Protein AF-A0A3B9YS16-F1 (afdb_monomer_lite)

Foldseek 3Di:
DVVLVVLLVVQQPDDAQDKDWDWDFADPDVVLPPPIDTDIDGPDVQPSNNVSNVSSCVLVCVVVCCVVVVRPHHPATAVLVVVVVVLVVDPLVPDAAEAEASELLQHRDPQAGLLDPDPPGDVAGDARDPPPVRHQSCANHAEYEYHHDDDHSPDPVSVVSSQVRCVVRCVRSHHNYYYYRNPD

Structure (mmCIF, N/CA/C/O backbone):
data_AF-A0A3B9YS16-F1
#
_entry.id   AF-A0A3B9YS16-F1
#
loop_
_atom_site.group_PDB
_atom_site.id
_atom_site.type_symbol
_atom_site.label_atom_id
_atom_site.label_alt_id
_atom_site.label_comp_id
_atom_site.label_asym_id
_atom_site.label_entity_id
_atom_site.label_seq_id
_atom_site.pdbx_PDB_ins_code
_atom_site.Cartn_x
_atom_site.Cartn_y
_atom_site.Cartn_z
_atom_site.occupancy
_atom_site.B_iso_or_equiv
_atom_site.auth_seq_id
_atom_site.auth_comp_id
_atom_site.auth_asym_id
_atom_site.auth_atom_id
_atom_site.pdbx_PDB_model_num
ATOM 1 N N . ARG A 1 1 ? -2.461 16.174 -4.207 1.00 59.59 1 ARG A N 1
ATOM 2 C CA . ARG A 1 1 ? -1.212 16.610 -4.890 1.00 59.59 1 ARG A CA 1
ATOM 3 C C . ARG A 1 1 ? 0.029 16.003 -4.230 1.00 59.59 1 ARG A C 1
ATOM 5 O O . ARG A 1 1 ? 0.767 15.328 -4.927 1.00 59.59 1 ARG A O 1
ATOM 12 N N . LYS A 1 2 ? 0.232 16.133 -2.906 1.00 83.25 2 LYS A N 1
ATOM 13 C CA . LYS A 1 2 ? 1.388 15.518 -2.211 1.00 83.25 2 LYS A CA 1
ATOM 14 C C . LYS A 1 2 ? 1.486 13.994 -2.399 1.00 83.25 2 LYS A C 1
ATOM 16 O O . LYS A 1 2 ? 2.542 13.502 -2.783 1.00 83.25 2 LYS A O 1
ATOM 21 N N . VAL A 1 3 ? 0.378 13.265 -2.231 1.00 88.38 3 VAL A N 1
ATOM 22 C CA . VAL A 1 3 ? 0.387 11.797 -2.372 1.00 88.38 3 VAL A CA 1
ATOM 23 C C . VAL A 1 3 ? 0.699 11.335 -3.798 1.00 88.38 3 VAL A C 1
ATOM 25 O O . VAL A 1 3 ? 1.519 10.442 -3.975 1.00 88.38 3 VAL A O 1
ATOM 28 N N . GLY A 1 4 ? 0.143 11.982 -4.828 1.00 89.75 4 GLY A N 1
ATOM 29 C CA . GLY A 1 4 ? 0.457 11.651 -6.225 1.00 89.75 4 GLY A CA 1
ATOM 30 C C . GLY A 1 4 ? 1.929 11.872 -6.574 1.00 89.75 4 GLY A C 1
ATOM 31 O O . GLY A 1 4 ? 2.539 11.031 -7.229 1.00 89.75 4 GLY A O 1
ATOM 32 N N . ALA A 1 5 ? 2.535 12.964 -6.100 1.00 91.06 5 ALA A N 1
ATOM 33 C CA . ALA A 1 5 ? 3.974 13.193 -6.241 1.00 91.06 5 ALA A CA 1
ATOM 34 C C . ALA A 1 5 ? 4.807 12.122 -5.512 1.00 91.06 5 ALA A C 1
ATOM 36 O O . ALA A 1 5 ? 5.794 11.630 -6.057 1.00 91.06 5 ALA A O 1
ATOM 37 N N . ARG A 1 6 ? 4.380 11.696 -4.317 1.00 92.06 6 ARG A N 1
ATOM 38 C CA . ARG A 1 6 ? 5.049 10.623 -3.571 1.00 92.06 6 ARG A CA 1
ATOM 39 C C . ARG A 1 6 ? 4.960 9.277 -4.290 1.00 92.06 6 ARG A C 1
ATOM 41 O O . ARG A 1 6 ? 5.971 8.595 -4.417 1.00 92.06 6 ARG A O 1
ATOM 48 N N . VAL A 1 7 ? 3.787 8.925 -4.821 1.00 93.38 7 VAL A N 1
ATOM 49 C CA . VAL A 1 7 ? 3.594 7.721 -5.647 1.00 93.38 7 VAL A CA 1
ATOM 50 C C . VAL A 1 7 ? 4.485 7.755 -6.887 1.00 93.38 7 VAL A C 1
ATOM 52 O O . VAL A 1 7 ? 5.151 6.761 -7.175 1.00 93.38 7 VAL A O 1
ATOM 55 N N . ARG A 1 8 ? 4.594 8.907 -7.563 1.00 95.25 8 ARG A N 1
ATOM 56 C CA . ARG A 1 8 ? 5.540 9.077 -8.677 1.00 95.25 8 ARG A CA 1
ATOM 57 C C . ARG A 1 8 ? 6.976 8.782 -8.256 1.00 95.25 8 ARG A C 1
ATOM 59 O O . ARG A 1 8 ? 7.640 7.989 -8.913 1.00 95.25 8 ARG A O 1
ATOM 66 N N . GLY A 1 9 ? 7.427 9.368 -7.147 1.00 94.50 9 GLY A N 1
ATOM 67 C CA . GLY A 1 9 ? 8.782 9.168 -6.625 1.00 94.50 9 GLY A CA 1
ATOM 68 C C . GLY A 1 9 ? 9.099 7.718 -6.246 1.00 94.50 9 GLY A C 1
ATOM 69 O O . GLY A 1 9 ? 10.257 7.319 -6.300 1.00 94.50 9 GLY A O 1
ATOM 70 N N . MET A 1 10 ? 8.087 6.912 -5.910 1.00 93.88 10 MET A N 1
ATOM 71 C CA . MET A 1 10 ? 8.267 5.482 -5.632 1.00 93.88 10 MET A CA 1
ATOM 72 C C . MET A 1 10 ? 8.379 4.626 -6.899 1.00 93.88 10 MET A C 1
ATOM 74 O O . MET A 1 10 ? 9.060 3.604 -6.871 1.00 93.88 10 MET A O 1
ATOM 78 N N . ILE A 1 11 ? 7.718 5.020 -7.993 1.00 95.19 11 ILE A N 1
ATOM 79 C CA . ILE A 1 11 ? 7.665 4.240 -9.241 1.00 95.19 11 ILE A CA 1
ATOM 80 C C . ILE A 1 11 ? 8.775 4.647 -10.217 1.00 95.19 11 ILE A C 1
ATOM 82 O 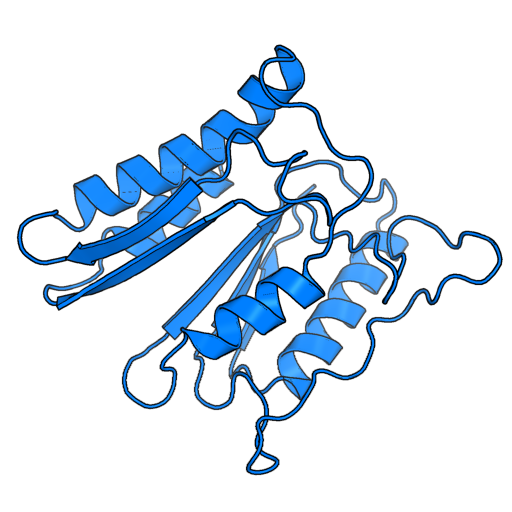O . ILE A 1 11 ? 9.353 3.785 -10.870 1.00 95.19 11 ILE A O 1
ATOM 86 N N . ALA A 1 12 ? 9.106 5.937 -10.300 1.00 94.50 12 ALA A N 1
ATOM 87 C CA . ALA A 1 12 ? 10.110 6.464 -11.225 1.00 94.50 12 ALA A CA 1
ATOM 88 C C . ALA A 1 12 ? 11.493 5.773 -11.163 1.00 94.50 12 ALA A C 1
ATOM 90 O O . ALA A 1 12 ? 12.080 5.589 -12.228 1.00 94.50 12 ALA A O 1
ATOM 91 N N . PRO A 1 13 ? 12.025 5.360 -9.990 1.00 94.31 13 PRO A N 1
ATOM 92 C CA . PRO A 1 13 ? 13.322 4.687 -9.921 1.00 94.31 13 PRO A CA 1
ATOM 93 C C . PRO A 1 13 ? 13.253 3.173 -10.183 1.00 94.31 13 PRO A C 1
ATOM 95 O O . PRO A 1 13 ? 14.278 2.500 -10.077 1.00 94.31 13 PRO A O 1
ATOM 98 N N . LEU A 1 14 ? 12.076 2.603 -10.472 1.00 93.81 14 LEU A N 1
ATOM 99 C CA . LEU A 1 14 ? 11.962 1.170 -10.738 1.00 93.81 14 LEU A CA 1
ATOM 100 C C . LEU A 1 14 ? 12.704 0.790 -12.024 1.00 93.81 14 LEU A C 1
ATOM 102 O O . LEU A 1 14 ? 12.610 1.465 -13.050 1.00 93.81 14 LEU A O 1
ATOM 106 N N . GLY A 1 15 ? 13.435 -0.321 -11.956 1.00 91.31 15 GLY A N 1
ATOM 107 C CA . GLY A 1 15 ? 14.198 -0.840 -13.082 1.00 91.31 15 GLY A CA 1
ATOM 108 C C . GLY A 1 15 ? 13.339 -1.587 -14.112 1.00 91.31 15 GLY A C 1
ATOM 109 O O . GLY A 1 15 ? 12.145 -1.832 -13.904 1.00 91.31 15 GLY A O 1
ATOM 110 N N . PRO A 1 16 ? 13.955 -2.008 -15.229 1.00 88.88 16 PRO A N 1
ATOM 111 C CA . PRO A 1 16 ? 13.309 -2.883 -16.199 1.00 88.88 16 PRO A CA 1
ATOM 112 C C . PRO A 1 16 ? 12.812 -4.185 -15.559 1.00 88.88 16 PRO A C 1
ATOM 114 O O . PRO A 1 16 ? 13.400 -4.676 -14.595 1.00 88.88 16 PRO A O 1
ATOM 117 N N . ARG A 1 17 ? 11.756 -4.779 -16.125 1.00 89.00 17 ARG A N 1
ATOM 118 C CA . ARG A 1 17 ? 1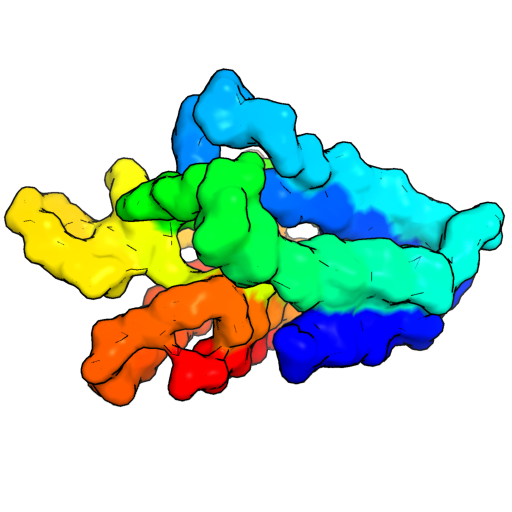1.076 -5.997 -15.638 1.00 89.00 17 ARG A CA 1
ATOM 119 C C . ARG A 1 17 ? 10.374 -5.859 -14.281 1.00 89.00 17 ARG A C 1
ATOM 121 O O . ARG A 1 17 ? 9.737 -6.816 -13.839 1.00 89.00 17 ARG A O 1
ATOM 128 N N . SER A 1 18 ? 10.418 -4.693 -13.634 1.00 92.56 18 SER A N 1
ATOM 129 C CA . SER A 1 18 ? 9.528 -4.401 -12.509 1.00 92.56 18 SER A CA 1
ATOM 130 C C . SER A 1 18 ? 8.061 -4.413 -12.951 1.00 92.56 18 SER A C 1
ATOM 132 O O . SER A 1 18 ? 7.735 -4.255 -14.131 1.00 92.56 18 SER A O 1
ATOM 134 N N . ARG A 1 19 ? 7.160 -4.607 -11.986 1.00 92.44 19 ARG A N 1
ATOM 135 C CA . ARG A 1 19 ? 5.712 -4.615 -12.205 1.00 92.44 19 ARG A CA 1
ATOM 136 C C . ARG A 1 19 ? 5.052 -3.592 -11.295 1.00 92.44 19 ARG A C 1
ATOM 138 O O . ARG A 1 19 ? 5.334 -3.565 -10.101 1.00 92.44 19 ARG A O 1
ATOM 145 N N . VAL A 1 20 ? 4.150 -2.795 -11.855 1.00 93.00 20 VAL A N 1
ATOM 146 C CA . VAL A 1 20 ? 3.278 -1.887 -11.106 1.00 93.00 20 VAL A CA 1
ATOM 147 C C . VAL A 1 20 ? 1.852 -2.399 -11.250 1.00 93.00 20 VAL A C 1
ATOM 149 O O . VAL A 1 20 ? 1.322 -2.453 -12.357 1.00 93.00 20 VAL A O 1
ATOM 152 N N . VAL A 1 21 ? 1.244 -2.802 -10.137 1.00 92.00 21 VAL A N 1
ATOM 153 C CA . VAL A 1 21 ? -0.168 -3.197 -10.091 1.00 92.00 21 VAL A CA 1
ATOM 154 C C . VAL A 1 21 ? -0.955 -2.024 -9.529 1.00 92.00 21 VAL A C 1
ATOM 156 O O . VAL A 1 21 ? -0.729 -1.612 -8.394 1.00 92.00 21 VAL A O 1
ATOM 159 N N . LEU A 1 22 ? -1.844 -1.462 -10.339 1.00 89.81 22 LEU A N 1
ATOM 160 C CA . LEU A 1 22 ? -2.672 -0.319 -9.984 1.00 89.81 22 LEU A CA 1
ATOM 161 C C . LEU A 1 22 ? -4.122 -0.767 -9.940 1.00 89.81 22 LEU A C 1
ATOM 163 O O . LEU A 1 22 ? -4.675 -1.170 -10.964 1.00 89.81 22 LEU A O 1
ATOM 167 N N . ARG A 1 23 ? -4.735 -0.658 -8.764 1.00 87.50 23 ARG A N 1
ATOM 168 C CA . ARG A 1 23 ? -6.127 -1.034 -8.568 1.00 87.50 23 ARG A CA 1
ATOM 169 C C . ARG A 1 23 ? -6.867 -0.003 -7.726 1.00 87.50 23 ARG A C 1
ATOM 171 O O . ARG A 1 23 ? -6.368 0.423 -6.688 1.00 87.50 23 ARG A O 1
ATOM 178 N N . THR A 1 24 ? -8.058 0.385 -8.167 1.00 83.19 24 THR A N 1
ATOM 179 C CA . THR A 1 24 ? -9.014 1.146 -7.350 1.00 83.19 24 THR A CA 1
ATOM 180 C C . THR A 1 24 ? -9.931 0.188 -6.604 1.00 83.19 24 THR A C 1
ATOM 182 O O . THR A 1 24 ? -10.319 -0.844 -7.151 1.00 83.19 24 THR A O 1
ATOM 185 N N . PHE A 1 25 ? -10.332 0.555 -5.396 1.00 78.38 25 PHE A N 1
ATOM 186 C CA . PHE A 1 25 ? -11.276 -0.196 -4.574 1.00 78.38 25 PHE A CA 1
ATOM 187 C C . PHE A 1 25 ? -12.262 0.773 -3.909 1.00 78.38 25 PHE A C 1
ATOM 189 O O . PHE A 1 25 ? -12.099 1.991 -3.998 1.00 78.38 25 PHE A O 1
ATOM 196 N N . GLY A 1 26 ? -13.302 0.226 -3.288 1.00 72.62 26 GLY A N 1
ATOM 197 C CA . GLY A 1 26 ? -14.370 0.992 -2.657 1.00 72.62 26 GLY A CA 1
ATOM 198 C C . GLY A 1 26 ? -15.469 0.056 -2.170 1.00 72.62 26 GLY A C 1
ATOM 199 O O . GLY A 1 26 ? -15.256 -0.692 -1.219 1.00 72.62 26 GLY A O 1
ATOM 200 N N . SER A 1 27 ? -16.608 0.068 -2.865 1.00 60.84 27 SER A N 1
ATOM 201 C CA . SER A 1 27 ? -17.799 -0.710 -2.503 1.00 60.84 27 SER A CA 1
ATOM 202 C C . SER A 1 27 ? -17.628 -2.219 -2.718 1.00 60.84 27 SER A C 1
ATOM 204 O O . SER A 1 27 ? -16.910 -2.660 -3.620 1.00 60.84 27 SER A O 1
ATOM 206 N N . TYR A 1 28 ? -18.356 -2.988 -1.906 1.00 52.62 28 TYR A N 1
ATOM 207 C CA . TYR A 1 28 ? -18.573 -4.432 -2.017 1.00 52.62 28 TYR A CA 1
ATOM 208 C C . TYR A 1 28 ? -19.226 -4.865 -3.333 1.00 52.62 28 TYR A C 1
ATOM 210 O O . TYR A 1 28 ? -18.991 -5.977 -3.804 1.00 52.62 28 TYR A O 1
ATOM 218 N N . ASP A 1 29 ? -20.033 -3.992 -3.936 1.00 54.62 29 ASP A N 1
ATOM 219 C CA . ASP A 1 29 ? -20.723 -4.278 -5.184 1.00 54.62 29 ASP A CA 1
ATOM 220 C C . ASP A 1 29 ? -19.845 -3.889 -6.381 1.00 54.62 29 ASP A C 1
ATOM 222 O O . ASP A 1 29 ? -19.620 -2.715 -6.690 1.00 54.62 29 ASP A O 1
ATOM 226 N N . THR A 1 30 ? -19.352 -4.898 -7.097 1.00 51.69 30 THR A N 1
ATOM 227 C CA . THR A 1 30 ? -18.597 -4.696 -8.342 1.00 51.69 30 THR A CA 1
ATOM 228 C C . THR A 1 30 ? -19.398 -3.932 -9.405 1.00 51.69 30 THR A C 1
ATOM 230 O O . THR A 1 30 ? -18.795 -3.179 -10.171 1.00 51.69 30 THR A O 1
ATOM 233 N N . ALA A 1 31 ? -20.737 -4.017 -9.401 1.00 52.97 31 ALA A N 1
ATOM 234 C CA . ALA A 1 31 ? -21.610 -3.230 -10.271 1.00 52.97 31 ALA A CA 1
ATOM 235 C C . ALA A 1 31 ? -21.729 -1.759 -9.829 1.00 52.97 31 ALA A C 1
ATOM 237 O O . ALA A 1 31 ? -22.012 -0.895 -10.661 1.00 52.97 31 ALA A O 1
ATOM 238 N N . ALA A 1 32 ? -21.450 -1.447 -8.558 1.00 52.78 32 ALA A N 1
ATOM 239 C CA . ALA A 1 32 ? -21.312 -0.080 -8.050 1.00 52.78 32 ALA A CA 1
ATOM 240 C C . ALA A 1 32 ? -19.917 0.518 -8.328 1.00 52.78 32 ALA A C 1
ATOM 242 O O . ALA A 1 32 ? -19.755 1.742 -8.336 1.00 52.78 32 ALA A O 1
ATOM 243 N N . ASN A 1 33 ? -18.923 -0.324 -8.635 1.00 54.84 33 ASN A N 1
ATOM 244 C CA . ASN A 1 33 ? -17.571 0.066 -9.042 1.00 54.84 33 ASN A CA 1
ATOM 245 C C . ASN A 1 33 ? -17.437 0.183 -10.575 1.00 54.84 33 ASN A C 1
ATOM 247 O O . ASN A 1 33 ? -16.446 -0.257 -11.156 1.00 54.84 33 ASN A O 1
ATOM 251 N N . GLN A 1 34 ? -18.397 0.830 -11.251 1.00 51.44 34 GLN A N 1
ATOM 252 C CA . GLN A 1 34 ? -18.437 0.968 -12.726 1.00 51.44 34 GLN A CA 1
ATOM 253 C C . GLN A 1 34 ? -17.207 1.655 -13.353 1.00 51.44 34 GLN A C 1
ATOM 255 O O . GLN A 1 34 ? -17.083 1.730 -14.573 1.00 51.44 34 GLN A O 1
ATOM 260 N N . ARG A 1 35 ? -16.303 2.200 -12.533 1.00 61.47 35 ARG A N 1
ATOM 261 C CA . ARG A 1 35 ? -15.065 2.872 -12.952 1.00 61.47 35 ARG A CA 1
ATOM 262 C C . ARG A 1 35 ? -13.820 2.250 -12.315 1.00 61.47 35 ARG A C 1
ATOM 264 O O . ARG A 1 35 ? -12.840 2.953 -12.078 1.00 61.47 35 ARG A O 1
ATOM 271 N N . GLY A 1 36 ? -13.880 0.951 -12.021 1.00 67.12 36 GLY A N 1
ATOM 272 C CA . GLY A 1 36 ? -12.751 0.181 -11.520 1.00 67.12 36 GLY A CA 1
ATOM 273 C C . GLY A 1 36 ? -11.559 0.262 -12.474 1.00 67.12 36 GLY A C 1
ATOM 274 O O . GLY A 1 36 ? -11.653 -0.106 -13.642 1.00 67.12 36 GLY A O 1
ATOM 275 N N . PHE A 1 37 ? -10.435 0.760 -11.978 1.00 75.88 37 PHE A N 1
ATOM 276 C CA . PHE A 1 37 ? -9.140 0.610 -12.619 1.00 75.88 37 PHE A CA 1
ATOM 277 C C . PHE A 1 37 ? -8.486 -0.638 -12.034 1.00 75.88 37 PHE A C 1
ATOM 279 O O . PHE A 1 37 ? -8.362 -0.731 -10.817 1.00 75.88 37 PHE A O 1
ATOM 286 N N . ASP A 1 38 ? -8.089 -1.586 -12.875 1.00 84.38 38 ASP A N 1
ATOM 287 C CA . ASP A 1 38 ? -7.310 -2.761 -12.477 1.00 84.38 38 ASP A CA 1
ATOM 288 C C . ASP A 1 38 ? -6.315 -3.066 -13.593 1.00 84.38 38 ASP A C 1
ATOM 290 O O . ASP A 1 38 ? -6.695 -3.562 -14.653 1.00 84.38 38 ASP A O 1
ATOM 294 N N . GLN A 1 39 ? -5.064 -2.648 -13.417 1.00 85.62 39 GLN A N 1
ATOM 295 C CA . GLN A 1 39 ? -4.034 -2.732 -14.450 1.00 85.62 39 GLN A CA 1
ATOM 296 C C . GLN A 1 39 ? -2.726 -3.262 -13.874 1.00 85.62 39 GLN A C 1
ATOM 298 O O . GLN A 1 39 ? -2.252 -2.814 -12.829 1.00 85.62 39 GLN A O 1
ATOM 303 N N . VAL A 1 40 ? -2.103 -4.180 -14.612 1.00 90.25 40 VAL A N 1
ATOM 304 C CA . VAL A 1 40 ? -0.749 -4.671 -14.347 1.00 90.25 40 VAL A CA 1
ATOM 305 C C . VAL A 1 40 ? 0.167 -4.128 -15.435 1.00 90.25 40 VAL A C 1
ATOM 307 O O . VAL A 1 40 ? 0.035 -4.481 -16.603 1.00 90.25 40 VAL A O 1
ATOM 310 N N . ILE A 1 41 ? 1.110 -3.280 -15.045 1.00 89.75 41 ILE A N 1
ATOM 311 C CA . ILE A 1 41 ? 2.050 -2.627 -15.951 1.00 89.75 41 ILE A CA 1
ATOM 312 C C . ILE A 1 41 ? 3.423 -3.260 -15.754 1.00 89.75 41 ILE A C 1
ATOM 314 O O . ILE A 1 41 ? 4.025 -3.131 -14.688 1.00 89.75 41 ILE A O 1
ATOM 318 N N . THR A 1 42 ? 3.930 -3.931 -16.784 1.00 90.62 42 THR A N 1
ATOM 319 C CA . THR A 1 42 ? 5.303 -4.447 -16.800 1.00 90.62 42 THR A CA 1
ATOM 320 C C . THR A 1 42 ? 6.231 -3.402 -17.407 1.00 90.62 42 THR A C 1
ATOM 322 O O . THR A 1 42 ? 6.020 -2.955 -18.538 1.00 90.62 42 THR A O 1
ATOM 325 N N . LEU A 1 43 ? 7.279 -3.031 -16.672 1.00 88.75 43 LEU A N 1
ATOM 326 C CA . LEU A 1 43 ? 8.235 -2.007 -17.085 1.00 88.75 43 LEU A CA 1
ATOM 327 C C . LEU A 1 43 ? 9.255 -2.585 -18.070 1.00 88.75 43 LEU A C 1
ATOM 329 O O . LEU A 1 43 ? 10.382 -2.903 -17.707 1.00 88.75 43 LEU A O 1
ATOM 333 N N . ASN A 1 44 ? 8.833 -2.762 -19.319 1.00 82.81 44 ASN A N 1
ATOM 334 C CA . ASN A 1 44 ? 9.714 -3.081 -20.444 1.00 82.81 44 ASN A CA 1
ATOM 335 C C . ASN A 1 44 ? 9.547 -2.013 -21.530 1.00 82.81 44 ASN A C 1
ATOM 337 O O . ASN A 1 44 ? 10.387 -1.133 -21.674 1.00 82.81 44 ASN A O 1
ATOM 341 N N . ALA A 1 45 ? 8.417 -2.058 -22.243 1.00 71.69 45 ALA A N 1
ATOM 342 C CA . ALA A 1 45 ? 8.044 -1.062 -23.249 1.00 71.69 45 ALA A CA 1
ATOM 343 C C . ALA A 1 45 ? 7.381 0.183 -22.632 1.00 71.69 45 ALA A C 1
ATOM 345 O O . ALA A 1 45 ? 7.452 1.274 -23.191 1.00 71.69 45 ALA A O 1
ATOM 346 N N . PHE A 1 46 ? 6.746 0.030 -21.466 1.00 84.81 46 PHE A N 1
ATOM 347 C CA . PHE A 1 46 ? 6.205 1.141 -20.694 1.00 84.81 46 PHE A CA 1
ATOM 348 C C . PHE A 1 46 ? 7.262 1.611 -19.695 1.00 84.81 46 PHE A C 1
ATOM 350 O O . PHE A 1 46 ? 7.637 0.865 -18.790 1.00 84.81 46 PHE A O 1
ATOM 357 N N . THR A 1 47 ? 7.788 2.820 -19.883 1.00 89.50 47 THR A N 1
ATOM 358 C CA . THR A 1 47 ? 8.866 3.337 -19.031 1.00 89.50 47 THR A CA 1
ATOM 359 C C . THR A 1 47 ? 8.381 3.543 -17.595 1.00 89.50 47 THR A C 1
ATOM 361 O O . THR A 1 47 ? 7.201 3.817 -17.350 1.00 89.50 47 THR A O 1
ATOM 364 N N . ALA A 1 48 ? 9.303 3.456 -16.633 1.00 91.56 48 ALA A N 1
ATOM 365 C CA . ALA A 1 48 ? 9.014 3.745 -15.229 1.00 91.56 48 ALA A CA 1
ATOM 366 C C . ALA A 1 48 ? 8.406 5.145 -15.046 1.00 91.56 48 ALA A C 1
ATOM 368 O O . ALA A 1 48 ? 7.449 5.307 -14.293 1.00 91.56 48 ALA A O 1
ATOM 369 N N . THR A 1 49 ? 8.886 6.137 -15.802 1.00 93.00 49 THR A N 1
ATOM 370 C CA . THR A 1 49 ? 8.341 7.501 -15.810 1.00 93.00 49 THR A CA 1
ATOM 371 C C . THR A 1 49 ? 6.876 7.536 -16.242 1.00 93.00 49 THR A C 1
ATOM 373 O O . THR A 1 49 ? 6.056 8.146 -15.560 1.00 93.00 49 THR A O 1
ATOM 376 N N . ASN A 1 50 ? 6.507 6.828 -17.315 1.00 93.00 50 ASN A N 1
ATOM 377 C CA . ASN A 1 50 ? 5.116 6.786 -17.772 1.00 93.00 50 ASN A CA 1
ATOM 378 C C . ASN A 1 50 ? 4.206 6.074 -16.754 1.00 93.00 50 ASN A C 1
ATOM 380 O O . ASN A 1 50 ? 3.077 6.510 -16.524 1.00 93.00 50 ASN A O 1
ATOM 384 N N . ALA A 1 51 ? 4.695 5.007 -16.107 1.00 93.44 51 ALA A N 1
ATOM 385 C CA . ALA A 1 51 ? 3.983 4.317 -15.022 1.00 93.44 51 ALA A CA 1
ATOM 386 C C . ALA A 1 51 ? 3.783 5.213 -13.807 1.00 93.44 51 ALA A C 1
ATOM 388 O O . ALA A 1 51 ? 2.678 5.277 -13.265 1.00 93.44 51 ALA A O 1
ATOM 389 N N . ALA A 1 52 ? 4.830 5.937 -13.419 1.00 94.38 52 ALA A N 1
ATOM 390 C CA . ALA A 1 52 ? 4.784 6.905 -12.342 1.00 94.38 52 ALA A CA 1
ATOM 391 C C . ALA A 1 52 ? 3.734 7.980 -12.635 1.00 94.38 52 ALA A C 1
ATOM 393 O O . ALA A 1 52 ? 2.868 8.236 -11.798 1.00 94.38 52 ALA A O 1
ATOM 394 N N . ASP A 1 53 ? 3.764 8.569 -13.831 1.00 93.81 53 ASP A N 1
ATOM 395 C CA . ASP A 1 53 ? 2.834 9.627 -14.214 1.00 93.81 53 ASP A CA 1
ATOM 396 C C . ASP A 1 53 ? 1.386 9.160 -14.264 1.00 93.81 53 ASP A C 1
ATOM 398 O O . ASP A 1 53 ? 0.510 9.861 -13.750 1.00 93.81 53 ASP A O 1
ATOM 402 N N . LEU A 1 54 ? 1.127 7.977 -14.825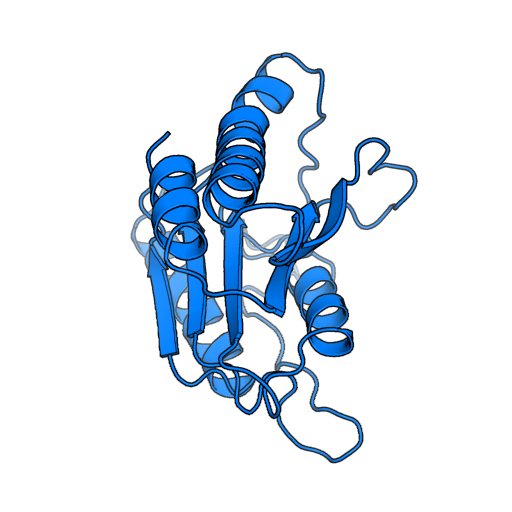 1.00 92.00 54 LEU A N 1
ATOM 403 C CA . LEU A 1 54 ? -0.204 7.379 -14.836 1.00 92.00 54 LEU A CA 1
ATOM 404 C C . LEU A 1 54 ? -0.727 7.167 -13.410 1.00 92.00 54 LEU A C 1
ATOM 406 O O . LEU A 1 54 ? -1.820 7.632 -13.083 1.00 92.00 54 LEU A O 1
ATOM 410 N N . ALA A 1 55 ? 0.067 6.526 -12.547 1.00 92.38 55 ALA A N 1
ATOM 411 C CA . ALA A 1 55 ? -0.307 6.263 -11.160 1.00 92.38 55 ALA A CA 1
ATOM 412 C C . ALA A 1 55 ? -0.539 7.561 -10.372 1.00 92.38 55 ALA A C 1
ATOM 414 O O . ALA A 1 55 ? -1.550 7.713 -9.687 1.00 92.38 55 ALA A O 1
ATOM 415 N N . GLY A 1 56 ? 0.369 8.531 -10.506 1.00 92.50 56 GLY A N 1
ATOM 416 C CA . GLY A 1 56 ? 0.271 9.819 -9.829 1.00 92.50 56 GLY A CA 1
ATOM 417 C C . GLY A 1 56 ? -0.942 10.633 -10.276 1.00 92.50 56 GLY A C 1
ATOM 418 O O . GLY A 1 56 ? -1.625 11.215 -9.434 1.00 92.50 56 GLY A O 1
ATOM 419 N N . ARG A 1 57 ? -1.251 10.642 -11.583 1.00 90.50 57 ARG A N 1
ATOM 420 C CA . ARG A 1 57 ? -2.445 11.310 -12.129 1.00 90.50 57 ARG A CA 1
ATOM 421 C C . ARG A 1 57 ? -3.728 10.638 -11.667 1.00 90.50 57 ARG A C 1
ATOM 423 O O . ARG A 1 57 ? -4.673 11.347 -11.334 1.00 90.50 57 ARG A O 1
ATOM 430 N N . LEU A 1 58 ? -3.760 9.304 -11.625 1.00 87.81 58 LEU A N 1
ATOM 431 C CA . LEU A 1 58 ? -4.903 8.558 -11.103 1.00 87.81 58 LEU A CA 1
ATOM 432 C C . LEU A 1 58 ? -5.177 8.978 -9.655 1.00 87.81 58 LEU A C 1
ATOM 434 O O . LEU A 1 58 ? -6.260 9.472 -9.355 1.00 87.81 58 LEU A O 1
ATOM 438 N N . VAL A 1 59 ? -4.156 8.895 -8.801 1.00 88.62 59 VAL A N 1
ATOM 439 C CA . VAL A 1 59 ? -4.196 9.289 -7.386 1.00 88.62 59 VAL A CA 1
ATOM 440 C C . VAL A 1 59 ? -4.641 10.745 -7.187 1.00 88.62 59 VAL A C 1
ATOM 442 O O . VAL A 1 59 ? -5.468 11.042 -6.329 1.00 88.62 59 VAL A O 1
ATOM 445 N N . GLU A 1 60 ? -4.118 11.680 -7.981 1.00 87.38 60 GLU A N 1
ATOM 446 C CA . GLU A 1 60 ? -4.492 13.099 -7.907 1.00 87.38 60 GLU A CA 1
ATOM 447 C C . GLU A 1 60 ? -5.891 13.393 -8.443 1.00 87.38 60 GLU A C 1
ATOM 449 O O . GLU A 1 60 ? -6.524 14.356 -8.004 1.00 87.38 60 GLU A O 1
ATOM 454 N N . GLY A 1 61 ? -6.351 12.587 -9.398 1.00 83.88 61 GLY A N 1
ATOM 455 C CA . GLY A 1 61 ? -7.642 12.730 -10.046 1.00 83.88 61 GLY A CA 1
ATOM 456 C C . GLY A 1 61 ? -8.801 12.302 -9.154 1.00 83.88 61 GLY A C 1
ATOM 457 O O . GLY A 1 61 ? -9.852 12.941 -9.219 1.00 83.88 61 GLY A O 1
ATOM 458 N N . VAL A 1 62 ? -8.616 11.291 -8.292 1.00 80.56 62 VAL A N 1
ATOM 459 C CA . VAL A 1 62 ? -9.705 10.714 -7.477 1.00 80.56 62 VAL A CA 1
ATOM 460 C C . VAL A 1 62 ? -10.500 11.784 -6.708 1.00 80.56 62 VAL A C 1
ATOM 462 O O . VAL A 1 62 ? -11.712 11.866 -6.922 1.00 80.56 62 VAL A O 1
ATOM 465 N N . PRO A 1 63 ? -9.890 12.689 -5.910 1.00 77.50 63 PRO A N 1
ATOM 466 C CA . PRO A 1 63 ? -10.664 13.688 -5.166 1.00 77.50 63 PRO A CA 1
ATOM 467 C C . PRO A 1 63 ? -11.448 14.653 -6.066 1.00 77.50 63 PRO A C 1
ATOM 469 O O . PRO A 1 63 ? -12.550 15.083 -5.729 1.00 77.50 63 PRO A O 1
ATOM 472 N N . ALA A 1 64 ? -10.896 15.015 -7.228 1.00 79.75 64 ALA A N 1
ATOM 473 C CA . ALA A 1 64 ? -11.578 15.892 -8.176 1.00 79.75 64 ALA A CA 1
ATOM 474 C C . ALA A 1 64 ? -12.765 15.185 -8.850 1.00 79.75 64 ALA A C 1
ATOM 476 O O . ALA A 1 64 ? -13.826 15.788 -9.019 1.00 79.75 64 ALA A O 1
ATOM 477 N N . LEU A 1 65 ? -12.609 13.906 -9.192 1.00 77.94 65 LEU A N 1
ATOM 478 C CA . LEU A 1 65 ? -13.671 13.087 -9.773 1.00 77.94 65 LEU A CA 1
ATOM 479 C C . LEU A 1 65 ? -14.827 12.881 -8.788 1.00 77.94 65 LEU A C 1
ATOM 481 O O . LEU A 1 65 ? -15.983 12.944 -9.204 1.00 77.94 65 LEU A O 1
ATOM 485 N N . VAL A 1 66 ? -14.527 12.731 -7.494 1.00 77.50 66 VAL A N 1
ATOM 486 C CA . VAL A 1 66 ? -15.541 12.661 -6.432 1.00 77.50 66 VAL A CA 1
ATOM 487 C C . VAL A 1 66 ? -16.273 13.995 -6.266 1.00 77.50 66 VAL A C 1
ATOM 489 O O . VAL A 1 66 ? -17.497 14.038 -6.336 1.00 77.50 66 VAL A O 1
ATOM 492 N N . ARG A 1 67 ? -15.547 15.117 -6.130 1.00 77.81 67 ARG A N 1
ATOM 493 C CA . ARG A 1 67 ? -16.169 16.451 -5.965 1.00 77.81 67 ARG A CA 1
ATOM 494 C C . ARG A 1 67 ? -17.047 16.870 -7.141 1.00 77.81 67 ARG A C 1
ATOM 496 O O . ARG A 1 67 ? -18.017 17.589 -6.949 1.00 77.81 67 ARG A O 1
ATOM 503 N N . THR A 1 68 ? -16.693 16.452 -8.354 1.00 80.06 68 THR A N 1
ATOM 504 C CA . THR A 1 68 ? -17.459 16.767 -9.573 1.00 80.06 68 THR A CA 1
ATOM 505 C C . THR A 1 68 ? -18.625 15.805 -9.814 1.00 80.06 68 THR A C 1
ATOM 507 O O . THR A 1 68 ? -19.272 15.892 -10.853 1.00 80.06 68 THR A O 1
ATOM 510 N N . GLY A 1 69 ? -18.876 14.861 -8.897 1.00 73.62 69 GLY A N 1
ATOM 511 C CA . GLY A 1 69 ? -19.949 13.870 -9.009 1.00 73.62 69 GLY A CA 1
ATOM 512 C C . GLY A 1 69 ? -19.723 12.814 -10.096 1.00 73.62 69 GLY A C 1
ATOM 513 O O . GLY A 1 69 ? -20.574 11.953 -10.302 1.00 73.62 69 GLY A O 1
ATOM 514 N N . LYS A 1 70 ? -18.577 12.843 -10.792 1.00 74.50 70 LYS A N 1
ATOM 515 C CA . LYS A 1 70 ? -18.225 11.844 -11.812 1.00 74.50 70 LYS A CA 1
ATOM 516 C C . LYS A 1 70 ? -17.975 10.478 -11.183 1.00 74.50 70 LYS A C 1
ATOM 518 O O . LYS A 1 70 ? -18.250 9.459 -11.819 1.00 74.50 70 LYS A O 1
ATOM 523 N N . TRP A 1 71 ? -17.414 10.469 -9.975 1.00 73.81 71 TRP A N 1
ATOM 524 C CA . TRP A 1 71 ? -17.286 9.304 -9.105 1.00 73.81 71 TRP A CA 1
ATOM 525 C C . TRP A 1 71 ? -18.153 9.537 -7.871 1.00 73.81 71 TRP A C 1
ATOM 527 O O . TRP A 1 71 ? -18.138 10.622 -7.294 1.00 73.81 71 TRP A O 1
ATOM 537 N N . LYS A 1 72 ? -18.908 8.523 -7.459 1.00 67.75 72 LYS A N 1
ATOM 538 C CA . LYS A 1 72 ? -19.677 8.579 -6.219 1.00 67.75 72 LYS A CA 1
ATOM 539 C C . LYS A 1 72 ? -18.792 8.042 -5.100 1.00 67.75 72 LYS A C 1
ATOM 541 O O . LYS A 1 72 ? -18.340 6.904 -5.192 1.00 67.75 72 LYS A O 1
ATOM 546 N N . ALA A 1 73 ? -18.528 8.858 -4.079 1.00 67.88 73 ALA A N 1
ATOM 547 C CA . ALA A 1 73 ? -17.942 8.342 -2.849 1.00 67.88 73 ALA A CA 1
ATOM 548 C C . ALA A 1 73 ? -18.904 7.298 -2.283 1.00 67.88 73 ALA A C 1
ATOM 550 O O . ALA A 1 73 ? -20.091 7.571 -2.090 1.00 67.88 73 ALA A O 1
ATOM 551 N N . GLN A 1 74 ? -18.394 6.092 -2.093 1.00 63.78 74 GLN A N 1
ATOM 552 C CA . GLN A 1 74 ? -19.116 5.044 -1.403 1.00 63.78 74 GLN A CA 1
ATOM 553 C C . GLN A 1 74 ? -18.797 5.275 0.072 1.00 63.78 74 GLN A C 1
ATOM 555 O O . GLN A 1 74 ? -17.629 5.364 0.431 1.00 63.78 74 GLN A O 1
ATOM 560 N N . ASN A 1 75 ? -19.811 5.465 0.915 1.00 66.06 75 ASN A N 1
ATOM 561 C CA . ASN A 1 75 ? -19.620 5.716 2.352 1.00 66.06 75 ASN A CA 1
ATOM 562 C C . ASN A 1 75 ? -19.186 4.441 3.111 1.00 66.06 75 ASN A C 1
ATOM 564 O O . ASN A 1 75 ? -19.444 4.326 4.302 1.00 66.06 75 ASN A O 1
ATOM 568 N N . GLU A 1 76 ? -18.605 3.481 2.395 1.00 73.00 76 GLU A N 1
ATOM 569 C CA . GLU A 1 76 ? -18.174 2.161 2.835 1.00 73.00 76 GLU A CA 1
ATOM 570 C C . GLU A 1 76 ? -16.893 1.822 2.065 1.00 73.00 76 GLU A C 1
ATOM 572 O O . GLU A 1 76 ? -16.822 2.019 0.844 1.00 73.00 76 GLU A O 1
ATOM 577 N N . THR A 1 77 ? -15.890 1.317 2.780 1.00 81.50 77 THR A N 1
ATOM 578 C CA . THR A 1 77 ? -14.560 1.028 2.241 1.00 81.50 77 THR A CA 1
ATOM 579 C C . THR A 1 77 ? -14.082 -0.311 2.787 1.00 81.50 77 THR A C 1
ATOM 581 O O . THR A 1 77 ? -13.854 -0.452 3.987 1.00 81.50 77 THR A O 1
ATOM 584 N N . ASN A 1 78 ? -13.878 -1.280 1.891 1.00 85.81 78 ASN A N 1
ATOM 585 C CA . ASN A 1 78 ? -13.357 -2.604 2.231 1.00 85.81 78 ASN A CA 1
ATOM 586 C C . ASN A 1 78 ? -11.872 -2.735 1.841 1.00 85.81 78 ASN A C 1
ATOM 588 O O . ASN A 1 78 ? -11.522 -3.297 0.795 1.00 85.81 78 ASN A O 1
ATOM 592 N N . ILE A 1 79 ? -10.988 -2.175 2.668 1.00 89.56 79 ILE A N 1
ATOM 593 C CA . ILE A 1 79 ? -9.531 -2.251 2.508 1.00 89.56 79 ILE A CA 1
ATOM 594 C C . ILE A 1 79 ? -9.057 -3.678 2.788 1.00 89.56 79 ILE A C 1
ATOM 596 O O . ILE A 1 79 ? -8.186 -4.169 2.071 1.00 89.56 79 ILE A O 1
ATOM 600 N N . ILE A 1 80 ? -9.639 -4.384 3.762 1.00 90.38 80 ILE A N 1
ATOM 601 C CA . ILE A 1 80 ? -9.251 -5.772 4.070 1.00 90.38 80 ILE A CA 1
ATOM 602 C C . ILE A 1 80 ? -9.492 -6.685 2.868 1.00 90.38 80 ILE A C 1
ATOM 604 O O . ILE A 1 80 ? -8.590 -7.398 2.442 1.00 90.38 80 ILE A O 1
ATOM 608 N N . GLY A 1 81 ? -10.678 -6.631 2.264 1.00 87.81 81 GLY A N 1
ATOM 609 C CA . GLY A 1 81 ? -11.005 -7.407 1.069 1.00 87.81 81 GLY A CA 1
ATOM 610 C C . GLY A 1 81 ? -10.137 -7.025 -0.131 1.00 87.81 81 GLY A C 1
ATOM 611 O O . GLY A 1 81 ? -9.761 -7.883 -0.937 1.00 87.81 81 GLY A O 1
ATOM 612 N N . PHE A 1 82 ? -9.758 -5.749 -0.247 1.00 87.94 82 PHE A N 1
ATOM 613 C CA . PHE A 1 82 ? -8.755 -5.324 -1.220 1.00 87.94 82 PHE A CA 1
ATOM 614 C C . PHE A 1 82 ? -7.395 -5.988 -0.955 1.00 87.94 82 PHE A C 1
ATOM 616 O O . PHE A 1 82 ? -6.811 -6.551 -1.885 1.00 87.94 82 PHE A O 1
ATOM 623 N N . LEU A 1 83 ? -6.914 -5.981 0.290 1.00 91.69 83 LEU A N 1
ATOM 624 C CA . LEU A 1 83 ? -5.659 -6.619 0.686 1.00 91.69 83 LEU A CA 1
ATOM 625 C C . LEU A 1 83 ? -5.701 -8.139 0.471 1.00 91.69 83 LEU A C 1
ATOM 627 O O . LEU A 1 83 ? -4.781 -8.670 -0.145 1.00 91.69 83 LEU A O 1
ATOM 631 N N . ASP A 1 84 ? -6.787 -8.823 0.835 1.00 90.06 84 ASP A N 1
ATOM 632 C CA . ASP A 1 84 ? -6.986 -10.258 0.578 1.00 90.06 84 ASP A CA 1
ATOM 633 C C . ASP A 1 84 ? -6.856 -10.581 -0.925 1.00 90.06 84 ASP A C 1
ATOM 635 O O . ASP A 1 84 ? -6.285 -11.597 -1.327 1.00 90.06 84 ASP A O 1
ATOM 639 N N . ASN A 1 85 ? -7.357 -9.701 -1.797 1.00 87.31 85 ASN A N 1
ATOM 640 C CA . ASN A 1 85 ? -7.204 -9.861 -3.241 1.00 87.31 85 ASN A CA 1
ATOM 641 C C . ASN A 1 85 ? -5.794 -9.517 -3.733 1.00 87.31 85 ASN A C 1
ATOM 643 O O . ASN A 1 85 ? -5.314 -10.145 -4.679 1.00 87.31 85 ASN A O 1
ATOM 647 N N . MET A 1 86 ? -5.121 -8.551 -3.108 1.00 88.38 86 MET A N 1
ATOM 648 C CA . MET A 1 86 ? -3.728 -8.231 -3.413 1.00 88.38 86 MET A CA 1
ATOM 649 C C . MET A 1 86 ? -2.781 -9.358 -2.997 1.00 88.38 86 MET A C 1
ATOM 651 O O . MET A 1 86 ? -1.848 -9.657 -3.738 1.00 88.38 86 MET A O 1
ATOM 655 N N . ALA A 1 87 ? -3.043 -10.040 -1.882 1.00 89.38 87 ALA A N 1
ATOM 656 C CA . ALA A 1 87 ? -2.255 -11.182 -1.423 1.00 89.38 87 ALA A CA 1
ATOM 657 C C . ALA A 1 87 ? -2.209 -12.325 -2.454 1.00 89.38 87 ALA A C 1
ATOM 659 O O . ALA A 1 87 ? -1.201 -13.018 -2.562 1.00 89.38 87 ALA A O 1
ATOM 660 N N . LYS A 1 88 ? -3.258 -12.481 -3.275 1.00 86.44 88 LYS A N 1
ATOM 661 C CA . LYS A 1 88 ? -3.315 -13.487 -4.355 1.00 86.44 88 LYS A CA 1
ATOM 662 C C . LYS A 1 88 ? -2.373 -13.184 -5.524 1.00 86.44 88 LYS A C 1
ATOM 664 O O . LYS A 1 88 ? -2.009 -14.094 -6.260 1.00 86.44 88 LYS A O 1
ATOM 669 N N . VAL A 1 89 ? -2.011 -11.915 -5.729 1.00 84.75 89 VAL A N 1
ATOM 670 C CA . VAL A 1 89 ? -1.184 -11.472 -6.869 1.00 84.75 89 VAL A CA 1
ATOM 671 C C . VAL A 1 89 ? 0.202 -10.978 -6.452 1.00 84.75 89 VAL A C 1
ATOM 673 O O . VAL A 1 89 ? 1.104 -10.900 -7.290 1.00 84.75 89 VAL A O 1
ATOM 676 N N . ALA A 1 90 ? 0.388 -10.642 -5.175 1.00 86.19 90 ALA A N 1
ATOM 677 C CA . ALA A 1 90 ? 1.653 -10.190 -4.624 1.00 86.19 90 ALA A CA 1
ATOM 678 C C . ALA A 1 90 ? 2.633 -11.366 -4.500 1.00 86.19 90 ALA A C 1
ATOM 680 O O . ALA A 1 90 ? 2.441 -12.278 -3.701 1.00 86.19 90 ALA A O 1
ATOM 681 N N . ASN A 1 91 ? 3.724 -11.331 -5.268 1.00 84.06 91 ASN A N 1
ATOM 682 C CA . ASN A 1 91 ? 4.789 -12.328 -5.173 1.00 84.06 91 ASN A CA 1
ATOM 683 C C . ASN A 1 91 ? 5.970 -11.789 -4.357 1.00 84.06 91 ASN A C 1
ATOM 685 O O . ASN A 1 91 ? 7.043 -11.486 -4.881 1.00 84.06 91 ASN A O 1
ATOM 689 N N . CYS A 1 92 ? 5.747 -11.670 -3.053 1.00 90.81 92 CYS A N 1
ATOM 690 C CA . CYS A 1 92 ? 6.721 -11.087 -2.139 1.00 90.81 92 CYS A CA 1
ATOM 691 C C . CYS A 1 92 ? 7.950 -11.967 -1.858 1.00 90.81 92 CYS A C 1
ATOM 693 O O . CYS A 1 92 ? 8.919 -11.481 -1.282 1.00 90.81 92 CYS A O 1
ATOM 695 N N . GLY A 1 93 ? 7.931 -13.237 -2.278 1.00 87.06 93 GLY A N 1
ATOM 696 C CA . GLY A 1 93 ? 9.095 -14.126 -2.213 1.00 87.06 93 GLY A CA 1
ATOM 697 C C . GLY A 1 93 ? 10.040 -13.977 -3.408 1.00 87.06 93 GLY A C 1
ATOM 698 O O . GLY A 1 93 ? 11.243 -14.158 -3.254 1.00 87.06 93 GLY A O 1
ATOM 699 N N . ALA A 1 94 ? 9.519 -13.622 -4.588 1.00 88.69 94 ALA A N 1
ATOM 700 C CA . ALA A 1 94 ? 10.322 -13.512 -5.807 1.00 88.69 94 ALA A CA 1
ATOM 701 C C . ALA A 1 94 ? 10.857 -12.099 -6.077 1.00 88.69 94 ALA A C 1
ATOM 703 O O . ALA A 1 94 ? 11.832 -11.945 -6.811 1.00 88.69 94 ALA A O 1
ATOM 704 N N . MET A 1 95 ? 10.208 -11.057 -5.545 1.00 88.00 95 MET A N 1
ATOM 705 C CA . MET A 1 95 ? 10.567 -9.664 -5.822 1.00 88.00 95 MET A CA 1
ATOM 706 C C . MET A 1 95 ? 10.368 -8.774 -4.597 1.00 88.00 95 MET A C 1
ATOM 708 O O . MET A 1 95 ? 9.386 -8.916 -3.863 1.00 88.00 95 MET A O 1
ATOM 712 N N . THR A 1 96 ? 11.250 -7.783 -4.431 1.00 93.19 96 THR A N 1
ATOM 713 C CA . THR A 1 96 ? 11.048 -6.675 -3.488 1.00 93.19 96 THR A CA 1
ATOM 714 C C . THR A 1 96 ? 9.728 -5.983 -3.807 1.00 93.19 96 THR A C 1
ATOM 716 O O . THR A 1 96 ? 9.586 -5.327 -4.837 1.00 93.19 96 THR A O 1
ATOM 719 N N . THR A 1 97 ? 8.751 -6.162 -2.924 1.00 95.00 97 THR A N 1
ATOM 720 C CA . THR A 1 97 ? 7.366 -5.751 -3.158 1.00 95.00 97 THR A CA 1
ATOM 721 C C . THR A 1 97 ? 6.920 -4.814 -2.047 1.00 95.00 97 THR A C 1
ATOM 723 O O . THR A 1 97 ? 7.049 -5.139 -0.864 1.00 95.00 97 THR A O 1
ATOM 726 N N . ARG A 1 98 ? 6.378 -3.660 -2.438 1.00 95.50 98 ARG A N 1
ATOM 727 C CA . ARG A 1 98 ? 5.699 -2.707 -1.554 1.00 95.50 98 ARG A CA 1
ATOM 728 C C . ARG A 1 98 ? 4.216 -2.674 -1.899 1.00 95.50 98 ARG A C 1
ATOM 730 O O . ARG A 1 98 ? 3.871 -2.701 -3.079 1.00 95.50 98 ARG A O 1
ATOM 737 N N . ILE A 1 99 ? 3.361 -2.572 -0.888 1.00 94.75 99 ILE A N 1
ATOM 738 C CA . ILE A 1 99 ? 1.924 -2.344 -1.066 1.00 94.75 99 ILE A CA 1
ATOM 739 C C . ILE A 1 99 ? 1.610 -0.940 -0.572 1.00 94.75 99 ILE A C 1
ATOM 741 O O . ILE A 1 99 ? 1.894 -0.602 0.573 1.00 94.75 99 ILE A O 1
ATOM 745 N N . VAL A 1 100 ? 1.051 -0.121 -1.461 1.00 94.00 100 VAL A N 1
ATOM 746 C CA . VAL A 1 100 ? 0.727 1.281 -1.192 1.00 94.00 100 VAL A CA 1
ATOM 747 C C . VAL A 1 100 ? -0.783 1.445 -1.228 1.00 94.00 100 VAL A C 1
ATOM 749 O O . VAL A 1 100 ? -1.410 1.282 -2.274 1.00 94.00 100 VAL A O 1
ATOM 752 N N . LEU A 1 101 ? -1.351 1.804 -0.087 1.00 92.56 101 LEU A N 1
ATOM 753 C CA . LEU A 1 101 ? -2.737 2.192 0.067 1.00 92.56 101 LEU A CA 1
ATOM 754 C C . LEU A 1 101 ? -2.835 3.715 -0.017 1.00 92.56 101 LEU A C 1
ATOM 756 O O . LEU A 1 101 ? -2.390 4.427 0.876 1.00 92.56 101 LEU A O 1
ATOM 760 N N . ALA A 1 102 ? -3.416 4.217 -1.098 1.00 90.19 102 ALA A N 1
ATOM 761 C CA . ALA A 1 102 ? -3.669 5.639 -1.283 1.00 90.19 102 ALA A CA 1
ATOM 762 C C . ALA A 1 102 ? -5.130 5.919 -0.873 1.00 90.19 102 ALA A C 1
ATOM 764 O O . ALA A 1 102 ? -6.029 5.834 -1.706 1.00 90.19 102 ALA A O 1
ATOM 765 N N . SER A 1 103 ? -5.368 6.128 0.424 1.00 87.00 103 SER A N 1
ATOM 766 C CA . SER A 1 103 ? -6.706 6.107 1.042 1.00 87.00 103 SER A CA 1
ATOM 767 C C . SER A 1 103 ? -6.742 6.928 2.328 1.00 87.00 103 SER A C 1
ATOM 769 O O . SER A 1 103 ? -5.689 7.295 2.848 1.00 87.00 103 SER A O 1
ATOM 771 N N . ASP A 1 104 ? -7.936 7.161 2.876 1.00 84.00 104 ASP A N 1
ATOM 772 C CA . ASP A 1 104 ? -8.089 7.644 4.247 1.00 84.00 104 ASP A CA 1
ATOM 773 C C . ASP A 1 104 ? -7.782 6.568 5.311 1.00 84.00 104 ASP A C 1
ATOM 775 O O . ASP A 1 104 ? -7.672 6.840 6.505 1.00 84.00 104 ASP A O 1
ATOM 779 N N . GLY A 1 105 ? -7.606 5.322 4.867 1.00 87.62 105 GLY A N 1
ATOM 780 C CA . GLY A 1 105 ? -7.319 4.188 5.738 1.00 87.62 105 GLY A CA 1
ATOM 781 C C . GLY A 1 105 ? -8.508 3.786 6.608 1.00 87.62 105 GLY A C 1
ATOM 782 O O . GLY A 1 105 ? -8.367 2.885 7.426 1.00 87.62 105 GLY A O 1
ATOM 783 N N . ILE A 1 106 ? -9.675 4.408 6.458 1.00 87.62 106 ILE A N 1
ATOM 784 C CA . ILE A 1 106 ? -10.839 4.094 7.273 1.00 87.62 106 ILE A CA 1
ATOM 785 C C . ILE A 1 106 ? -11.529 2.868 6.670 1.00 87.62 106 ILE A C 1
ATOM 787 O O . ILE A 1 106 ? -12.165 2.946 5.623 1.00 87.62 106 ILE A O 1
ATOM 791 N N . GLU A 1 107 ? -11.399 1.724 7.340 1.00 87.25 107 GLU A N 1
ATOM 792 C CA . GLU A 1 107 ? -12.190 0.527 7.041 1.00 87.25 107 GLU A CA 1
ATOM 793 C C . GLU A 1 107 ? -13.638 0.767 7.507 1.00 87.25 107 GLU A C 1
ATOM 795 O O . GLU A 1 107 ? -13.869 1.041 8.687 1.00 87.25 107 GLU A O 1
ATOM 800 N N . ASP A 1 108 ? -14.608 0.685 6.597 1.00 85.69 108 ASP A N 1
ATOM 801 C CA . ASP A 1 108 ? -16.042 0.621 6.920 1.00 85.69 108 ASP A CA 1
ATOM 802 C C . ASP A 1 108 ? -16.655 -0.516 6.115 1.00 85.69 108 ASP A C 1
ATOM 804 O O . ASP A 1 108 ? -16.905 -0.406 4.912 1.00 85.69 108 ASP A O 1
ATOM 808 N N . SER A 1 109 ? -16.768 -1.643 6.799 1.00 79.62 109 SER A N 1
ATOM 809 C CA . SER A 1 109 ? -16.847 -2.952 6.196 1.00 79.62 109 SER A CA 1
ATOM 810 C C . SER A 1 109 ? -17.535 -3.928 7.156 1.00 79.62 109 SER A C 1
ATOM 812 O O . SER A 1 109 ? -17.653 -3.668 8.355 1.00 79.62 109 SER A O 1
ATOM 814 N N . GLU A 1 110 ? -18.011 -5.067 6.652 1.00 78.50 110 GLU A N 1
ATOM 815 C CA . GLU A 1 110 ? -18.578 -6.141 7.482 1.00 78.50 110 GLU A CA 1
ATOM 816 C C . GLU A 1 110 ? -17.572 -6.691 8.509 1.00 78.50 110 GLU A C 1
ATOM 818 O O . GLU A 1 110 ? -17.967 -7.272 9.518 1.00 78.50 110 GLU A O 1
ATOM 823 N N . PHE A 1 111 ? -16.272 -6.488 8.266 1.00 77.56 111 PHE A N 1
ATOM 824 C CA . PHE A 1 111 ? -15.194 -6.962 9.125 1.00 77.56 111 PHE A CA 1
ATOM 825 C C . PHE A 1 111 ? -14.835 -5.969 10.234 1.00 77.56 111 PHE A C 1
ATOM 827 O O . PHE A 1 111 ? -14.480 -6.393 11.333 1.00 77.56 111 PHE A O 1
ATOM 834 N N . ALA A 1 112 ? -14.899 -4.663 9.953 1.00 81.38 112 ALA A N 1
ATOM 835 C CA . ALA A 1 112 ? -14.617 -3.603 10.919 1.00 81.38 112 ALA A CA 1
ATOM 836 C C . ALA A 1 112 ? -15.236 -2.265 10.485 1.00 81.38 112 ALA A C 1
ATOM 838 O O . ALA A 1 112 ? -15.364 -1.976 9.297 1.00 81.38 112 ALA A O 1
ATOM 839 N N . ASN A 1 113 ? -15.562 -1.412 11.460 1.00 82.50 113 ASN A N 1
ATOM 840 C CA . ASN A 1 113 ? -15.940 -0.020 11.207 1.00 82.50 113 ASN A CA 1
ATOM 841 C C . ASN A 1 113 ? -15.065 0.905 12.051 1.00 82.50 113 ASN A C 1
ATOM 843 O O . ASN A 1 113 ? -15.341 1.167 13.221 1.00 82.50 113 ASN A O 1
ATOM 847 N N . LEU A 1 114 ? -13.988 1.399 11.446 1.00 81.94 114 LEU A N 1
ATOM 848 C CA . LEU A 1 114 ? -13.008 2.246 12.115 1.00 81.94 114 LEU A CA 1
ATOM 849 C C . LEU A 1 114 ? -13.410 3.724 12.133 1.00 81.94 114 LEU A C 1
ATOM 851 O O . LEU A 1 114 ? -12.836 4.481 12.922 1.00 81.94 114 LEU A O 1
ATOM 855 N N . ALA A 1 115 ? -14.396 4.117 11.314 1.00 72.81 115 ALA A N 1
ATOM 856 C CA . ALA A 1 115 ? -14.895 5.485 11.213 1.00 72.81 115 ALA A CA 1
ATOM 857 C C . ALA A 1 115 ? -15.615 5.906 12.496 1.00 72.81 115 ALA A C 1
ATOM 859 O O . ALA A 1 115 ? -15.359 6.985 13.024 1.00 72.81 115 ALA A O 1
ATOM 860 N N . ARG A 1 116 ? -16.529 5.059 12.989 1.00 63.19 116 ARG A N 1
ATOM 861 C CA . ARG A 1 116 ? -17.339 5.272 14.196 1.00 63.19 116 ARG A CA 1
ATOM 862 C C . ARG A 1 116 ? -17.819 3.920 14.733 1.00 63.19 116 ARG A C 1
ATOM 864 O O . ARG A 1 116 ? -18.208 3.070 13.937 1.00 63.19 116 ARG A O 1
ATOM 871 N N . PRO A 1 117 ? -17.947 3.738 16.057 1.00 52.94 117 PRO A N 1
ATOM 872 C CA . PRO A 1 117 ? -18.675 2.595 16.586 1.00 52.94 117 PRO A CA 1
ATOM 873 C C . PRO A 1 117 ? -20.157 2.746 16.212 1.00 52.94 117 PRO A C 1
ATOM 875 O O . PRO A 1 117 ? -20.939 3.362 16.937 1.00 52.94 117 PRO A O 1
ATOM 878 N N . LYS A 1 118 ? -20.582 2.198 15.067 1.00 47.69 118 LYS A N 1
ATOM 879 C CA . LYS A 1 118 ? -21.987 1.798 14.908 1.00 47.69 118 LYS A CA 1
ATOM 880 C C . LYS A 1 118 ? -22.270 0.822 16.057 1.00 47.69 118 LYS A C 1
ATOM 882 O O . LYS A 1 118 ? -21.394 0.030 16.404 1.00 47.69 118 LYS A O 1
ATOM 887 N N . LYS A 1 119 ? -23.448 0.881 16.690 1.00 45.56 119 LYS A N 1
ATOM 888 C CA . LYS A 1 119 ? -23.822 -0.087 17.741 1.00 45.56 119 LYS A CA 1
ATOM 889 C C . LYS A 1 119 ? -23.571 -1.513 17.218 1.00 45.56 119 LYS A C 1
ATOM 891 O O . LYS A 1 119 ? -24.287 -1.952 16.327 1.00 45.56 119 LYS A O 1
ATOM 896 N N . GLY A 1 120 ? -22.555 -2.192 17.757 1.00 54.84 120 GLY A N 1
ATOM 897 C CA . GLY A 1 120 ? -22.181 -3.564 17.393 1.00 54.84 120 GLY A CA 1
ATOM 898 C C . GLY A 1 120 ? -21.014 -3.733 16.405 1.00 54.84 120 GLY A C 1
ATOM 899 O O . GLY A 1 120 ? -20.617 -4.869 16.178 1.00 54.84 120 GLY A O 1
ATOM 900 N N . GLY A 1 121 ? -20.441 -2.663 15.839 1.00 57.28 121 GLY A N 1
ATOM 901 C CA . GLY A 1 121 ? -19.263 -2.759 14.964 1.00 57.28 121 GLY A CA 1
ATOM 902 C C . GLY A 1 121 ? -17.952 -2.869 15.750 1.00 57.28 121 GLY A C 1
ATOM 903 O O . GLY A 1 121 ? -17.749 -2.129 16.715 1.00 57.28 121 GLY A O 1
ATOM 904 N N . ALA A 1 122 ? -17.052 -3.765 15.334 1.00 66.00 122 ALA A N 1
ATOM 905 C CA . ALA A 1 122 ? -15.712 -3.851 15.908 1.00 66.00 122 ALA A CA 1
ATOM 906 C C . ALA A 1 122 ? -14.889 -2.608 15.524 1.00 66.00 122 ALA A C 1
ATOM 908 O O . ALA A 1 122 ? -14.750 -2.277 14.345 1.00 66.00 122 ALA A O 1
ATOM 909 N N . LEU A 1 123 ? -14.336 -1.928 16.534 1.00 75.88 123 LEU A N 1
ATOM 910 C CA . LEU A 1 123 ? -13.382 -0.820 16.372 1.00 75.88 123 LEU A CA 1
ATOM 911 C C . LEU A 1 123 ? -11.940 -1.294 16.138 1.00 75.88 123 LEU A C 1
ATOM 913 O O . LEU A 1 123 ? -11.031 -0.462 16.105 1.00 75.88 123 LEU A O 1
ATOM 917 N N . ALA A 1 124 ? -11.759 -2.606 16.017 1.00 84.19 124 ALA A N 1
ATOM 918 C CA . ALA A 1 124 ? -10.489 -3.261 15.781 1.00 84.19 124 ALA A CA 1
ATOM 919 C C . ALA A 1 124 ? -10.536 -4.012 14.452 1.00 84.19 124 ALA A C 1
ATOM 921 O O . ALA A 1 124 ? -11.583 -4.550 14.077 1.00 84.19 124 ALA A O 1
ATOM 922 N N . LEU A 1 125 ? -9.404 -4.057 13.755 1.00 89.19 125 LEU A N 1
ATOM 923 C CA . LEU A 1 125 ? -9.268 -4.890 12.566 1.00 89.19 125 LEU A CA 1
ATOM 924 C C . LEU A 1 125 ? -9.243 -6.375 12.977 1.00 89.19 125 LEU A C 1
ATOM 926 O O . LEU A 1 125 ? -8.647 -6.725 14.000 1.00 89.19 125 LEU A O 1
ATOM 930 N N . PRO A 1 126 ? -9.856 -7.282 12.196 1.00 90.12 126 PRO A N 1
ATOM 931 C CA . PRO A 1 126 ? -9.705 -8.713 12.424 1.00 90.12 126 PRO A CA 1
ATOM 932 C C . PRO A 1 126 ? -8.249 -9.139 12.219 1.00 90.12 126 PRO A C 1
ATOM 934 O O . PRO A 1 126 ? -7.474 -8.481 11.521 1.00 90.12 126 PRO A O 1
ATOM 937 N N . ALA A 1 127 ? -7.892 -10.305 12.755 1.00 91.69 127 ALA A N 1
ATOM 938 C CA . ALA A 1 127 ? -6.615 -10.917 12.423 1.00 91.69 127 ALA A CA 1
ATOM 939 C C . ALA A 1 127 ? -6.515 -11.167 10.898 1.00 91.69 127 ALA A C 1
ATOM 941 O O . ALA A 1 127 ? -7.489 -11.622 10.286 1.00 91.69 127 ALA A O 1
ATOM 942 N N . PRO A 1 128 ? -5.358 -10.892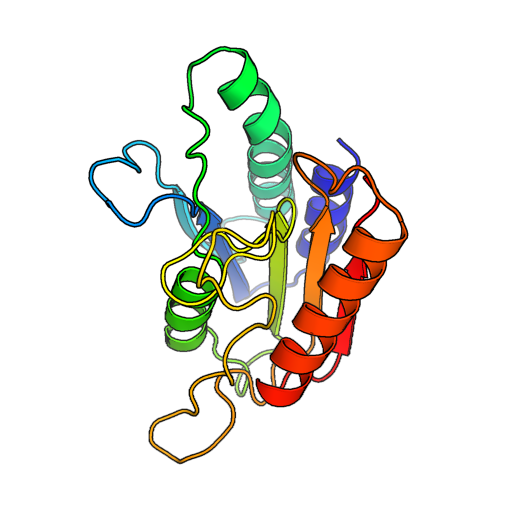 10.268 1.00 93.44 128 PRO A N 1
ATOM 943 C CA . PRO A 1 128 ? -5.153 -11.178 8.854 1.00 93.44 128 PRO A CA 1
ATOM 944 C C . PRO A 1 128 ? -5.226 -12.683 8.595 1.00 93.44 128 PRO A C 1
ATOM 946 O O . PRO A 1 128 ? -4.713 -13.491 9.372 1.00 93.44 128 PRO A O 1
ATOM 949 N N . LYS A 1 129 ? -5.839 -13.069 7.473 1.00 92.19 129 LYS A N 1
ATOM 950 C CA . LYS A 1 129 ? -5.928 -14.479 7.082 1.00 92.19 129 LYS A CA 1
ATOM 951 C C . LYS A 1 129 ? -4.533 -14.997 6.709 1.00 92.19 129 LYS A C 1
ATOM 953 O O . LYS A 1 129 ? -3.823 -14.327 5.954 1.00 92.19 129 LYS A O 1
ATOM 958 N N . PRO A 1 130 ? -4.118 -16.173 7.203 1.00 92.25 130 PRO A N 1
ATOM 959 C CA . PRO A 1 130 ? -2.906 -16.811 6.716 1.00 92.25 130 PRO A CA 1
ATOM 960 C C . PRO A 1 130 ? -3.128 -17.373 5.306 1.00 92.25 130 PRO A C 1
ATOM 962 O O . PRO A 1 130 ? -4.259 -17.547 4.843 1.00 92.25 130 PRO A O 1
ATOM 965 N N . LYS A 1 131 ? -2.031 -17.697 4.622 1.00 89.69 131 LYS A N 1
ATOM 966 C CA . LYS A 1 131 ? -2.058 -18.525 3.414 1.00 89.69 131 LYS A CA 1
ATOM 967 C C . LYS A 1 131 ? -2.451 -19.961 3.774 1.00 89.69 131 LYS A C 1
ATOM 969 O O . LYS A 1 131 ? -2.450 -20.352 4.939 1.00 89.69 131 LYS A O 1
ATOM 974 N N . ALA A 1 132 ? -2.733 -20.771 2.753 1.00 88.25 132 ALA A 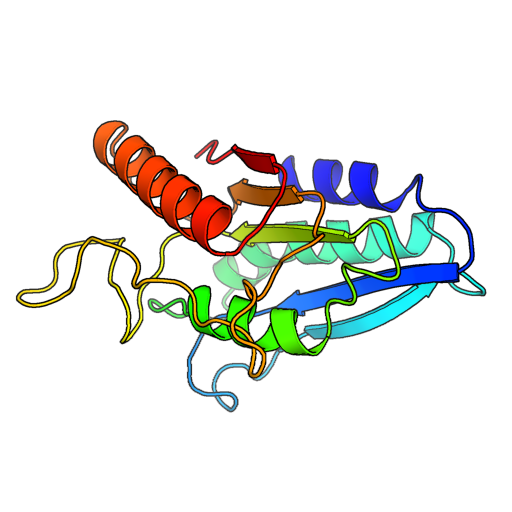N 1
ATOM 975 C CA . ALA A 1 132 ? -3.086 -22.182 2.928 1.00 88.25 132 ALA A CA 1
ATOM 976 C C . ALA A 1 132 ? -2.005 -23.001 3.663 1.00 88.25 132 ALA A C 1
ATOM 978 O O . ALA A 1 132 ? -2.327 -23.978 4.328 1.00 88.25 132 ALA A O 1
ATOM 979 N N . ASP A 1 133 ? -0.739 -22.588 3.568 1.00 89.88 133 ASP A N 1
ATOM 980 C CA . ASP A 1 133 ? 0.401 -23.208 4.256 1.00 89.88 133 ASP A CA 1
ATOM 981 C C . ASP A 1 133 ? 0.615 -22.697 5.698 1.00 89.88 133 ASP A C 1
ATOM 983 O O . ASP A 1 133 ? 1.602 -23.048 6.339 1.00 89.88 133 ASP A O 1
ATOM 987 N N . GLY A 1 134 ? -0.288 -21.855 6.213 1.00 90.69 134 GLY A N 1
ATOM 988 C CA . GLY A 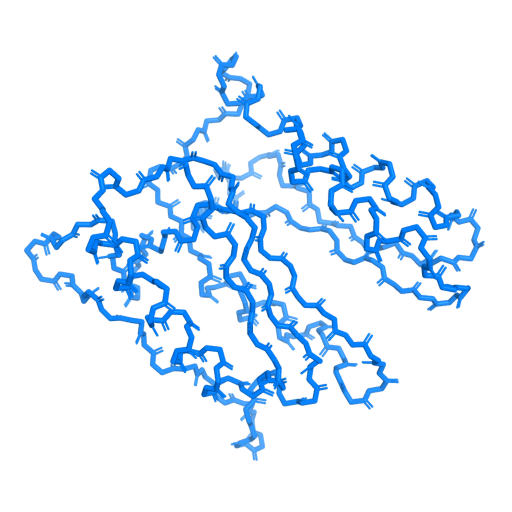1 134 ? -0.213 -21.276 7.555 1.00 90.69 134 GLY A CA 1
ATOM 989 C C . GLY A 1 134 ? 0.701 -20.053 7.678 1.00 90.69 134 GLY A C 1
ATOM 990 O O . GLY A 1 134 ? 0.743 -19.436 8.741 1.00 90.69 134 GLY A O 1
ATOM 991 N N . THR A 1 135 ? 1.412 -19.656 6.618 1.00 92.44 135 THR A N 1
ATOM 992 C CA . THR A 1 135 ? 2.276 -18.469 6.660 1.00 92.44 135 THR A CA 1
ATOM 993 C C . THR A 1 135 ? 1.470 -17.168 6.540 1.00 92.44 135 THR A C 1
ATOM 995 O O . THR A 1 135 ? 0.389 -17.159 5.943 1.00 92.44 135 THR A O 1
ATOM 998 N N . PRO A 1 136 ? 1.966 -16.031 7.069 1.00 95.25 136 PRO A N 1
ATOM 999 C CA . PRO A 1 136 ? 1.296 -14.745 6.896 1.00 95.25 136 PRO A CA 1
ATOM 1000 C C . PRO A 1 136 ? 1.115 -14.374 5.414 1.00 95.25 136 PRO A C 1
ATOM 1002 O O . PRO A 1 136 ? 2.027 -14.548 4.598 1.00 95.25 136 PRO A O 1
ATOM 1005 N N . GLN A 1 137 ? -0.051 -13.830 5.050 1.00 93.94 137 GLN A N 1
ATOM 1006 C CA . GLN A 1 137 ? -0.409 -13.546 3.652 1.00 93.94 137 GLN A CA 1
ATOM 1007 C C . GLN A 1 137 ? 0.571 -12.628 2.904 1.00 93.94 137 GLN A C 1
ATOM 1009 O O . GLN A 1 137 ? 0.791 -12.817 1.708 1.00 93.94 137 GLN A O 1
ATOM 1014 N N . PHE A 1 138 ? 1.231 -11.709 3.607 1.00 95.94 138 PHE A N 1
ATOM 1015 C CA . PHE A 1 138 ? 2.230 -10.794 3.055 1.00 95.94 138 PHE A CA 1
ATOM 1016 C C . PHE A 1 138 ? 3.655 -11.111 3.524 1.00 95.94 138 PHE A C 1
ATOM 1018 O O . PHE A 1 138 ? 4.544 -10.265 3.426 1.00 95.94 138 PHE A O 1
ATOM 1025 N N . ALA A 1 139 ? 3.907 -12.341 3.984 1.00 94.62 139 ALA A N 1
ATOM 1026 C CA . ALA A 1 139 ? 5.253 -12.791 4.319 1.00 94.62 139 ALA A CA 1
ATOM 1027 C C . ALA A 1 139 ? 6.228 -12.528 3.155 1.00 94.62 139 ALA A C 1
ATOM 1029 O O . ALA A 1 139 ? 6.004 -12.955 2.017 1.00 94.62 139 ALA A O 1
ATOM 1030 N N . GLY A 1 140 ? 7.306 -11.799 3.458 1.00 92.94 140 GLY A N 1
ATOM 1031 C CA . GLY A 1 140 ? 8.337 -11.389 2.501 1.00 92.94 140 GLY A CA 1
ATOM 1032 C C . GLY A 1 140 ? 8.142 -9.988 1.914 1.00 92.94 140 GLY A C 1
ATOM 1033 O O . GLY A 1 140 ? 9.108 -9.414 1.404 1.00 92.94 140 GLY A O 1
ATOM 1034 N N . CYS A 1 141 ? 6.944 -9.396 2.019 1.00 95.94 141 CYS A N 1
ATOM 1035 C CA . CYS A 1 141 ? 6.692 -8.066 1.472 1.00 95.94 141 CYS A CA 1
ATOM 1036 C C . CYS A 1 141 ? 7.493 -7.037 2.267 1.00 95.94 141 CYS A C 1
ATOM 1038 O O . CYS A 1 141 ? 7.575 -7.082 3.495 1.00 95.94 141 CYS A O 1
ATOM 1040 N N . THR A 1 142 ? 8.127 -6.112 1.556 1.00 96.31 142 THR A N 1
ATOM 1041 C CA . THR A 1 142 ? 9.092 -5.192 2.163 1.00 96.31 142 THR A CA 1
ATOM 1042 C C . THR A 1 142 ? 8.394 -4.122 2.982 1.00 96.31 142 THR A C 1
ATOM 1044 O O . THR A 1 142 ? 8.875 -3.779 4.053 1.00 96.31 142 THR A O 1
ATOM 1047 N N . GLU A 1 143 ? 7.260 -3.613 2.503 1.00 96.25 143 GLU A N 1
ATOM 1048 C CA . GLU A 1 143 ? 6.619 -2.471 3.144 1.00 96.25 143 GLU A CA 1
ATOM 1049 C C . GLU A 1 143 ? 5.118 -2.412 2.853 1.00 96.25 143 GLU A C 1
ATOM 1051 O O . GLU A 1 143 ? 4.696 -2.618 1.708 1.00 96.25 143 GLU A O 1
ATOM 1056 N N . PHE A 1 144 ? 4.339 -2.087 3.882 1.00 96.25 144 PHE A N 1
ATOM 1057 C CA . PHE A 1 144 ? 2.973 -1.592 3.756 1.00 96.25 144 PHE A CA 1
ATOM 1058 C C . PHE A 1 144 ? 2.954 -0.090 4.030 1.00 96.25 144 PHE A C 1
ATOM 1060 O O . PHE A 1 144 ? 3.367 0.350 5.104 1.00 96.25 144 PHE A O 1
ATOM 1067 N N . LEU A 1 145 ? 2.484 0.695 3.062 1.00 94.88 145 LEU A N 1
ATOM 1068 C CA . LEU A 1 145 ? 2.377 2.143 3.189 1.00 94.88 145 LEU A CA 1
ATOM 1069 C C . LEU A 1 145 ? 0.924 2.575 3.086 1.00 94.88 145 LEU A C 1
ATOM 1071 O O . LEU A 1 145 ? 0.273 2.269 2.090 1.00 94.88 145 LEU A O 1
ATOM 1075 N N . VAL A 1 146 ? 0.457 3.365 4.047 1.00 92.00 146 VAL A N 1
ATOM 1076 C CA . VAL A 1 146 ? -0.807 4.100 3.932 1.00 92.00 146 VAL A CA 1
ATOM 1077 C C . VAL A 1 146 ? -0.475 5.565 3.699 1.00 92.00 146 VAL A C 1
ATOM 1079 O O . VAL A 1 146 ? 0.234 6.183 4.490 1.00 92.00 146 VAL A O 1
ATOM 1082 N N . LEU A 1 147 ? -0.932 6.099 2.571 1.00 89.88 147 LEU A N 1
ATOM 1083 C CA . LEU A 1 147 ? -0.763 7.491 2.184 1.00 89.88 147 LEU A CA 1
ATOM 1084 C C . LEU A 1 147 ? -2.124 8.173 2.233 1.00 89.88 147 LEU A C 1
ATOM 1086 O O . LEU A 1 147 ? -3.007 7.817 1.449 1.00 89.88 147 LEU A O 1
ATOM 1090 N N . GLY A 1 148 ? -2.257 9.157 3.120 1.00 84.62 148 GLY A N 1
ATOM 1091 C CA . GLY A 1 148 ? -3.526 9.803 3.401 1.00 84.62 148 GLY A CA 1
ATOM 1092 C C . GLY A 1 148 ? -4.128 10.535 2.200 1.00 84.62 148 GLY A C 1
ATOM 1093 O O . GLY A 1 148 ? -3.641 11.582 1.774 1.00 84.62 148 GLY A O 1
ATOM 1094 N N . ILE A 1 149 ? -5.220 10.005 1.644 1.00 78.00 149 ILE A N 1
ATOM 1095 C CA . ILE A 1 149 ? -6.054 10.709 0.662 1.00 78.00 149 ILE A CA 1
ATOM 1096 C C . ILE A 1 149 ? -7.517 10.517 1.029 1.00 78.00 149 ILE A C 1
ATOM 1098 O O . ILE A 1 149 ? -8.035 9.415 0.914 1.00 78.00 149 ILE A O 1
ATOM 1102 N N . GLY A 1 150 ? -8.210 11.596 1.376 1.00 74.56 150 GLY A N 1
ATOM 1103 C CA . GLY A 1 150 ? -9.633 11.520 1.684 1.00 74.56 150 GLY A CA 1
ATOM 1104 C C . GLY A 1 150 ? -9.983 12.363 2.893 1.00 74.56 150 GLY A C 1
ATOM 1105 O O . GLY A 1 150 ? -9.434 13.452 3.065 1.00 74.56 150 GLY A O 1
ATOM 1106 N N . GLN A 1 151 ? -10.936 11.878 3.683 1.00 68.31 151 GLN A N 1
ATOM 1107 C CA . GLN A 1 151 ? -11.371 12.547 4.901 1.00 68.31 151 GLN A CA 1
ATOM 1108 C C . GLN A 1 151 ? -10.493 12.106 6.070 1.00 68.31 151 GLN A C 1
ATOM 1110 O O . GLN A 1 151 ? -10.231 10.924 6.244 1.00 68.31 151 GLN A O 1
ATOM 1115 N N . GLY A 1 152 ? -10.051 13.055 6.891 1.00 74.12 152 GLY A N 1
ATOM 1116 C CA . GLY A 1 152 ? -9.459 12.712 8.177 1.00 74.12 152 GLY A CA 1
ATOM 1117 C C . GLY A 1 152 ? -10.510 12.226 9.170 1.00 74.12 152 GLY A C 1
ATOM 1118 O O . GLY A 1 152 ? -11.706 12.467 9.012 1.00 74.12 152 GLY A O 1
ATOM 1119 N N . THR A 1 153 ? -10.049 11.614 10.256 1.00 75.31 153 THR A N 1
ATOM 1120 C CA . THR A 1 153 ? -10.910 11.199 11.378 1.00 75.31 153 THR A CA 1
ATOM 1121 C C . THR A 1 153 ? -11.492 12.389 12.159 1.00 75.31 153 THR A C 1
ATOM 1123 O O . THR A 1 153 ? -12.427 12.223 12.935 1.00 75.31 153 THR A O 1
ATOM 1126 N N . GLY A 1 154 ? -10.929 13.594 11.986 1.00 77.62 154 GLY A N 1
ATOM 1127 C CA . GLY A 1 154 ? -11.308 14.802 12.729 1.00 77.62 154 GLY A CA 1
ATOM 1128 C C . GLY A 1 154 ? -10.835 14.821 14.189 1.00 77.62 154 GLY A C 1
ATOM 1129 O O . GLY A 1 154 ? -11.214 15.721 14.934 1.00 77.62 154 GLY A O 1
ATOM 1130 N N . SER A 1 155 ? -10.017 13.847 14.606 1.00 82.06 155 SER A N 1
ATOM 1131 C CA . SER A 1 155 ? -9.578 13.657 15.992 1.00 82.06 155 SER A CA 1
ATOM 1132 C C . SER A 1 155 ? -8.174 13.033 16.032 1.00 82.06 155 SER A C 1
ATOM 1134 O O . SER A 1 155 ? -7.982 11.929 15.519 1.00 82.06 155 SER A O 1
ATOM 1136 N N . PRO A 1 156 ? -7.170 13.684 16.658 1.00 84.81 156 PRO A N 1
ATOM 1137 C CA . PRO A 1 156 ? -5.827 13.113 16.789 1.00 84.81 156 PRO A CA 1
ATOM 1138 C C . PRO A 1 156 ? -5.823 11.736 17.460 1.00 84.81 156 PRO A C 1
ATOM 1140 O O . PRO A 1 156 ? -5.117 10.839 17.011 1.00 84.81 156 PRO A O 1
ATOM 1143 N N . LYS A 1 157 ? -6.674 11.546 18.477 1.00 85.44 157 LYS A N 1
ATOM 1144 C CA . LYS A 1 157 ? -6.831 10.270 19.185 1.00 85.44 157 LYS A CA 1
ATOM 1145 C C . LYS A 1 157 ? -7.357 9.167 18.266 1.00 85.44 157 LYS A C 1
ATOM 1147 O O . LYS A 1 157 ? -6.888 8.035 18.331 1.00 85.44 157 LYS A O 1
ATOM 1152 N N . ASP A 1 158 ? -8.319 9.485 17.402 1.00 84.56 158 ASP A N 1
ATOM 1153 C CA . ASP A 1 158 ? -8.859 8.506 16.455 1.00 84.56 158 ASP A CA 1
ATOM 1154 C C . ASP A 1 158 ? -7.877 8.204 15.325 1.00 84.56 158 ASP A C 1
ATOM 1156 O O . ASP A 1 158 ? -7.778 7.054 14.905 1.00 84.56 158 ASP A O 1
ATOM 1160 N N . THR A 1 159 ? -7.101 9.195 14.878 1.00 85.19 159 THR A N 1
ATOM 1161 C CA . THR A 1 159 ? -5.994 8.976 13.934 1.00 85.19 159 THR A CA 1
ATOM 1162 C C . THR A 1 159 ? -4.914 8.079 14.532 1.00 85.19 159 THR A C 1
ATOM 1164 O O . THR A 1 159 ? -4.426 7.180 13.850 1.00 85.19 159 THR A O 1
ATOM 1167 N N . GLU A 1 160 ? -4.552 8.290 15.798 1.00 87.50 160 GLU A N 1
ATOM 1168 C CA . GLU A 1 160 ? -3.582 7.452 16.503 1.00 87.50 160 GLU A CA 1
ATOM 1169 C C . GLU A 1 160 ? -4.091 6.015 16.647 1.00 87.50 160 GLU A C 1
ATOM 1171 O O . GLU A 1 160 ? -3.382 5.082 16.275 1.00 87.50 160 GLU A O 1
ATOM 1176 N N . ARG A 1 161 ? -5.340 5.827 17.088 1.00 88.19 161 ARG A N 1
ATOM 1177 C CA . ARG A 1 161 ? -5.975 4.503 17.156 1.00 88.19 161 ARG A CA 1
ATOM 1178 C C . ARG A 1 161 ? -5.996 3.819 15.789 1.00 88.19 161 ARG A C 1
ATOM 1180 O O . ARG A 1 161 ? -5.594 2.668 15.679 1.00 88.19 161 ARG A O 1
ATOM 1187 N N . LEU A 1 162 ? -6.430 4.523 14.742 1.00 88.69 162 LEU A N 1
ATOM 1188 C CA . LEU A 1 162 ? -6.446 4.003 13.373 1.00 88.69 162 LEU A CA 1
ATOM 1189 C C . LEU A 1 162 ? -5.049 3.557 12.924 1.00 88.69 162 LEU A C 1
ATOM 1191 O O . LEU A 1 162 ? -4.892 2.504 12.311 1.00 88.69 162 LEU A O 1
ATOM 1195 N N . SER A 1 163 ? -4.033 4.356 13.251 1.00 89.69 163 SER A N 1
ATOM 1196 C CA . SER A 1 163 ? -2.636 4.035 12.976 1.00 89.69 163 SER A CA 1
ATOM 1197 C C . SER A 1 163 ? -2.199 2.759 13.710 1.00 89.69 163 SER A C 1
ATOM 1199 O O . SER A 1 163 ? -1.617 1.862 13.104 1.00 89.69 163 SER A O 1
ATOM 1201 N N . GLN A 1 164 ? -2.540 2.628 14.994 1.00 91.69 164 GLN A N 1
ATOM 1202 C CA . GLN A 1 164 ? -2.225 1.446 15.802 1.00 91.69 164 GLN A CA 1
ATOM 1203 C C . GLN A 1 164 ? -2.893 0.172 15.262 1.00 91.69 164 GLN A C 1
ATOM 1205 O O . GLN A 1 164 ? -2.228 -0.858 15.161 1.00 91.69 164 GLN A O 1
ATOM 1210 N N . GLU A 1 165 ? -4.161 0.246 14.851 1.00 92.62 165 GLU A N 1
ATOM 1211 C CA . GLU A 1 165 ? -4.880 -0.882 14.243 1.00 92.62 165 GLU A CA 1
ATOM 1212 C C . GLU A 1 165 ? -4.200 -1.358 12.955 1.00 92.62 165 GLU A C 1
ATOM 1214 O O . GLU A 1 165 ? -3.895 -2.543 12.805 1.00 92.62 165 GLU A O 1
ATOM 1219 N N . TRP A 1 166 ? -3.878 -0.438 12.038 1.00 93.50 166 TRP A N 1
ATOM 1220 C CA . TRP A 1 166 ? -3.170 -0.798 10.806 1.00 93.50 166 TRP A CA 1
ATOM 1221 C C . TRP A 1 166 ? -1.762 -1.319 11.060 1.00 93.50 166 TRP A C 1
ATOM 1223 O O . TRP A 1 166 ? -1.323 -2.243 10.374 1.00 93.50 166 TRP A O 1
ATOM 1233 N N . GLN A 1 167 ? -1.060 -0.759 12.045 1.00 95.25 167 GLN A N 1
ATOM 1234 C CA . GLN A 1 167 ? 0.254 -1.238 12.451 1.00 95.25 167 GLN A CA 1
ATOM 1235 C C . GLN A 1 167 ? 0.176 -2.680 12.957 1.00 95.25 167 GLN A C 1
ATOM 1237 O O . GLN A 1 167 ? 0.967 -3.517 12.520 1.00 95.25 167 GLN A O 1
ATOM 1242 N N . ALA A 1 168 ? -0.785 -2.986 13.831 1.00 94.94 168 ALA A N 1
ATOM 1243 C CA . ALA A 1 168 ? -0.992 -4.328 14.359 1.00 94.94 168 ALA A CA 1
ATOM 1244 C C . ALA A 1 168 ? -1.369 -5.317 13.245 1.00 94.94 168 ALA A C 1
ATOM 1246 O O . ALA A 1 168 ? -0.722 -6.358 13.103 1.00 94.94 168 ALA A O 1
ATOM 1247 N N . TYR A 1 169 ? -2.350 -4.961 12.408 1.00 95.94 169 TYR A N 1
ATOM 1248 C CA . TYR A 1 169 ? -2.785 -5.785 11.282 1.00 95.94 169 TYR A CA 1
ATOM 1249 C C . TYR A 1 169 ? -1.634 -6.084 10.315 1.00 95.94 169 TYR A C 1
ATOM 1251 O O . TYR A 1 169 ? -1.381 -7.241 9.985 1.00 95.94 169 TYR A O 1
ATOM 1259 N N . ALA A 1 170 ? -0.905 -5.059 9.866 1.00 96.44 170 ALA A N 1
ATOM 1260 C CA . ALA A 1 170 ? 0.146 -5.220 8.866 1.00 96.44 170 ALA A CA 1
ATOM 1261 C C . ALA A 1 170 ? 1.355 -6.000 9.410 1.00 96.44 170 ALA A C 1
ATOM 1263 O O . ALA A 1 170 ? 1.897 -6.859 8.708 1.00 96.44 170 ALA A O 1
ATOM 1264 N N . THR A 1 171 ? 1.739 -5.780 10.671 1.00 96.19 171 THR A N 1
ATOM 1265 C CA . THR A 1 171 ? 2.771 -6.600 11.321 1.00 96.19 171 THR A CA 1
ATOM 1266 C C . THR A 1 171 ? 2.340 -8.068 11.376 1.00 96.19 171 THR A C 1
ATOM 1268 O O . THR A 1 171 ? 3.094 -8.940 10.946 1.00 96.19 171 THR A O 1
ATOM 1271 N N . ALA A 1 172 ? 1.111 -8.354 11.822 1.00 96.38 172 ALA A N 1
ATOM 1272 C CA . ALA A 1 172 ? 0.581 -9.719 11.869 1.00 96.38 172 ALA A CA 1
ATOM 1273 C C . ALA A 1 172 ? 0.455 -10.356 10.472 1.00 96.38 172 ALA A C 1
ATOM 1275 O O . ALA A 1 172 ? 0.620 -11.564 10.316 1.00 96.38 172 ALA A O 1
ATOM 1276 N N . ALA A 1 173 ? 0.213 -9.549 9.436 1.00 96.38 173 ALA A N 1
ATOM 1277 C CA . ALA A 1 173 ? 0.101 -10.020 8.060 1.00 96.38 173 ALA A CA 1
ATOM 1278 C C . ALA A 1 173 ? 1.464 -10.341 7.416 1.00 96.38 173 ALA A C 1
ATOM 1280 O O . ALA A 1 173 ? 1.495 -10.941 6.339 1.00 96.38 173 ALA A O 1
ATOM 1281 N N . GLY A 1 174 ? 2.579 -9.995 8.072 1.00 96.06 174 GLY A N 1
ATOM 1282 C CA . GLY A 1 174 ? 3.936 -10.387 7.682 1.00 96.06 174 GLY A CA 1
ATOM 1283 C C . GLY A 1 174 ? 4.733 -9.341 6.900 1.00 96.06 174 GLY A C 1
ATOM 1284 O O . GLY A 1 174 ? 5.757 -9.694 6.308 1.00 96.06 174 GLY A O 1
ATOM 1285 N N . PHE A 1 175 ? 4.298 -8.075 6.880 1.00 97.06 175 PHE A N 1
ATOM 1286 C CA . PHE A 1 175 ? 5.093 -6.991 6.296 1.00 97.06 175 PHE A CA 1
ATOM 1287 C C . PHE A 1 175 ? 6.344 -6.709 7.137 1.00 97.06 175 PHE A C 1
ATOM 1289 O O . PHE A 1 175 ? 6.281 -6.659 8.363 1.00 97.06 175 PHE A O 1
ATOM 1296 N N . LYS A 1 176 ? 7.486 -6.474 6.478 1.00 96.00 176 LYS A N 1
ATOM 1297 C CA . LYS A 1 176 ? 8.751 -6.157 7.171 1.00 96.00 176 LYS A CA 1
ATOM 1298 C C . LYS A 1 176 ? 8.772 -4.751 7.767 1.00 96.00 176 LYS A C 1
ATOM 1300 O O . LYS A 1 176 ? 9.387 -4.531 8.804 1.00 96.00 176 LYS A O 1
ATOM 1305 N N . GLN A 1 177 ? 8.125 -3.808 7.093 1.00 96.12 177 GLN A N 1
ATOM 1306 C CA . GLN A 1 177 ? 8.002 -2.422 7.519 1.00 96.12 177 GLN A CA 1
ATOM 1307 C C . GLN A 1 177 ? 6.569 -1.949 7.295 1.00 96.12 177 GLN A C 1
ATOM 1309 O O . GLN A 1 177 ? 5.901 -2.346 6.338 1.00 96.12 177 GLN A O 1
ATOM 1314 N N . VAL A 1 178 ? 6.110 -1.069 8.175 1.00 95.06 178 VAL A N 1
ATOM 1315 C CA . VAL A 1 178 ? 4.823 -0.394 8.057 1.00 95.06 178 VAL A CA 1
ATOM 1316 C C . VAL A 1 178 ? 5.073 1.103 8.149 1.00 95.06 178 VAL A C 1
ATOM 1318 O O . VAL A 1 178 ? 5.890 1.560 8.946 1.00 95.06 178 VAL A O 1
ATOM 1321 N N . THR A 1 179 ? 4.445 1.881 7.278 1.00 93.38 179 THR A N 1
ATOM 1322 C CA . THR A 1 179 ? 4.603 3.337 7.249 1.00 93.38 179 THR A CA 1
ATOM 1323 C C . THR A 1 179 ? 3.247 3.983 7.013 1.00 93.38 179 THR A C 1
ATOM 1325 O O . THR A 1 179 ? 2.657 3.870 5.942 1.00 93.38 179 THR A O 1
ATOM 1328 N N . LEU A 1 180 ? 2.741 4.654 8.043 1.00 89.94 180 LEU A N 1
ATOM 1329 C CA . LEU A 1 180 ? 1.400 5.227 8.069 1.00 89.94 180 LEU A CA 1
ATOM 1330 C C . LEU A 1 180 ? 1.537 6.746 8.031 1.00 89.94 180 LEU A C 1
ATOM 1332 O O . LEU A 1 180 ? 1.879 7.382 9.024 1.00 89.94 180 LEU A O 1
ATOM 1336 N N . LEU A 1 181 ? 1.334 7.322 6.849 1.00 75.75 181 LEU A N 1
ATOM 1337 C CA . LEU A 1 181 ? 1.451 8.756 6.586 1.00 75.75 181 LEU A CA 1
ATOM 1338 C C . LEU A 1 181 ? 0.062 9.362 6.477 1.00 75.75 181 LEU A C 1
ATOM 1340 O O . LEU A 1 181 ? -0.300 9.959 5.466 1.00 75.75 181 LEU A O 1
ATOM 1344 N N . ASN A 1 182 ? -0.718 9.149 7.527 1.00 66.56 182 ASN A N 1
ATOM 1345 C CA . ASN A 1 182 ? -2.042 9.722 7.692 1.00 66.56 182 ASN A CA 1
ATOM 1346 C C . ASN A 1 182 ? -1.891 11.217 8.034 1.00 66.56 182 ASN A C 1
ATOM 1348 O O . ASN A 1 182 ? -2.067 11.618 9.182 1.00 66.56 182 ASN A O 1
ATOM 1352 N N . ASP A 1 183 ? -1.472 12.027 7.055 1.00 53.66 183 ASP A N 1
ATOM 1353 C CA . ASP A 1 183 ? -1.341 13.484 7.150 1.00 53.66 183 ASP A CA 1
ATOM 1354 C C . ASP A 1 183 ? -2.631 14.176 6.686 1.00 53.66 183 ASP A C 1
ATOM 1356 O O . ASP A 1 183 ? -2.658 14.841 5.651 1.00 53.66 183 ASP A O 1
ATOM 1360 N N . TRP A 1 184 ? -3.722 13.974 7.432 1.00 58.16 184 TRP A N 1
ATOM 1361 C CA . TRP A 1 184 ? -4.998 14.653 7.166 1.00 58.16 184 TRP A CA 1
ATOM 1362 C C . TRP A 1 184 ? -4.906 16.162 7.402 1.00 58.16 184 TRP A C 1
ATOM 1364 O O . TRP A 1 184 ? -4.421 16.555 8.489 1.00 58.16 184 TRP A O 1
#

Radius of gyration: 16.23 Å; chains: 1; bounding box: 38×40×42 Å

pLDDT: mean 83.92, std 12.22, range [45.56, 97.06]

Sequence (184 aa):
RKVGARVRGMIAPLGPRSRVVLRTFGSYDTAANQRGFDQVITLNAFTATNAADLAGRLVEGVPALVRTGKWKAQNETNIIGFLDNMAKVANCGAMTTRIVLASDGIEDSEFANLARPKKGGALALPAPKPKADGTPQFAGCTEFLVLGIGQGTGSPKDTERLSQEWQAYATAAGFKQVTLLNDW

Secondary structure (DSSP, 8-state):
-HHHHHHHHHHTT--TT-EEEEE----S-TTT-TT--EEEEETTTS-HHHHHHHHHHHHHHHHHHHHTTSSPPPS-B-HHHHHHHHHTT--TTTS--EEEEEE----BSSS-B-SS--TT--SSPPPPPBPTTSSBTTTT--EEEEEE-S---S-HHHHHHHHHHHHHHHHHHT-SEEEEE---